Protein AF-A0A8J3QWX5-F1 (afdb_monomer)

Secondary structure (DSSP, 8-state):
-HHHHHHHHHHHHHHHHHHHHHHHHHHSPPBHHHHHHHTT-TT-S-EEEEE-SEETTTEEE-TTT--EESHHHHHHHHHHHHTT--GGGEEEEE--TTTTTTTEEEETTEEEE-SEE-SS-B--HHHHTSTT--B-S-SEEE-EEEEEETTSPPP-SGGGGTT-EEEEETT---GGGG-SSSEEEEESSHHHHHHHHHTTS-SEEEEEHHHHHHHHHHSTTTEEEEE-S--S-EEE--B-TT-HHHHHHHHHHHHHHHH-TT--HHHHHIIIIIHHHHHHTTTS--B-SSPPP-PPP--B--TT--

Solvent-accessible surface area (backbone atoms only — not comparable to full-atom values): 16484 Å² total; per-residue (Å²): 114,69,69,62,53,53,51,52,50,52,53,52,51,50,48,51,50,52,52,50,51,51,49,48,62,75,73,42,53,54,35,65,69,54,31,36,51,72,45,62,52,68,90,53,77,60,51,39,32,22,23,43,46,65,31,42,41,36,25,22,41,42,88,89,78,67,48,76,43,28,37,42,49,49,55,45,49,57,38,34,47,74,73,72,36,55,79,86,27,48,44,81,26,50,30,50,74,80,29,56,57,73,34,41,14,46,55,88,98,43,74,40,79,40,63,34,28,43,51,94,34,58,67,42,76,73,56,57,68,38,81,50,34,34,65,33,60,45,65,43,36,22,18,58,28,36,38,32,50,57,88,57,80,88,45,56,46,78,76,71,43,56,72,33,37,38,23,33,41,79,72,55,87,49,69,65,84,79,47,84,58,41,42,79,40,74,34,84,46,65,51,57,40,51,52,34,39,78,69,66,78,32,60,33,33,43,39,47,25,50,55,51,20,24,53,31,53,77,35,73,86,49,41,42,73,26,58,52,84,57,65,71,75,42,31,25,24,37,35,26,40,82,36,61,39,44,33,50,52,48,30,41,38,52,27,43,49,64,70,39,91,83,47,49,67,63,58,57,32,42,58,67,31,44,45,62,21,36,62,73,32,56,93,48,85,24,56,61,96,58,73,44,86,56,73,86,64,81,58,48,77,58,91,83,78,110

Foldseek 3Di:
DVVVVVVVVVVVVVVVVVVVVVCCCVVAFAALVRLCVLLVNVVQQAAEEEEAAFFAQCWHQDPVPRDIDHQLLLLVQLLCVLSVHHSVRYDYFYDWPVCLLVCWGDDPPGTDRGQKYRYLAFDDPVSCPRAQWDWAFFFWFFWKWKKFWPPPDADQAPVSQFAFEEEEAPNAPDCVVVDDRHNYDYDRHQVVVVVCRLVVVGGMYIGALQSVLSVCLVVPNTMAIHHNVTPRPGTGTMTRGPSVSSSLSSLQSLQCCQPVPPRCSSLVSCVPRRVSSQVSHPPDGRTDSHTDHGDDGRHDDDPVND

Mean predicted aligned error: 5.49 Å

Structure (mmCIF, N/CA/C/O backbone):
data_AF-A0A8J3QWX5-F1
#
_entry.id   AF-A0A8J3QWX5-F1
#
loop_
_atom_site.group_PDB
_atom_site.id
_atom_site.type_symbol
_atom_site.label_atom_id
_atom_site.label_alt_id
_atom_site.label_comp_id
_atom_site.label_asym_id
_atom_site.label_entity_id
_atom_site.label_seq_id
_atom_site.pdbx_PDB_ins_code
_atom_site.Cartn_x
_atom_site.Cartn_y
_atom_site.Cartn_z
_atom_site.occupancy
_atom_site.B_iso_or_equiv
_atom_site.auth_seq_id
_atom_site.auth_comp_id
_atom_site.auth_asym_id
_atom_site.auth_atom_id
_atom_site.pdbx_PDB_model_num
ATOM 1 N N . MET A 1 1 ? -38.092 -9.621 59.584 1.00 61.28 1 MET A N 1
ATOM 2 C CA . MET A 1 1 ? -36.613 -9.626 59.744 1.00 61.28 1 MET A CA 1
ATOM 3 C C . MET A 1 1 ? -35.856 -10.326 58.607 1.00 61.28 1 MET A C 1
ATOM 5 O O . MET A 1 1 ? -34.908 -9.734 58.114 1.00 61.28 1 MET A O 1
ATOM 9 N N . ARG A 1 2 ? -36.237 -11.533 58.148 1.00 67.44 2 ARG A N 1
ATOM 10 C CA . ARG A 1 2 ? -35.522 -12.235 57.051 1.00 67.44 2 ARG A CA 1
ATOM 11 C C . ARG A 1 2 ? -35.575 -11.515 55.690 1.00 67.44 2 ARG A C 1
ATOM 13 O O . ARG A 1 2 ? -34.549 -11.419 55.034 1.00 67.44 2 ARG A O 1
ATOM 20 N N . VAL A 1 3 ? -36.724 -10.946 55.319 1.00 73.88 3 VAL A N 1
ATOM 21 C CA . VAL A 1 3 ? -36.914 -10.230 54.037 1.00 73.88 3 VAL A CA 1
ATOM 22 C C . VAL A 1 3 ? -36.042 -8.967 53.939 1.00 73.88 3 VAL A C 1
ATOM 24 O O . VAL A 1 3 ? -35.399 -8.740 52.923 1.00 73.88 3 VAL A O 1
ATOM 27 N N . LEU A 1 4 ? -35.933 -8.198 55.029 1.00 75.69 4 LEU A N 1
ATOM 28 C CA . LEU A 1 4 ? -35.072 -7.006 55.111 1.00 75.69 4 LEU A CA 1
ATOM 29 C C . LEU A 1 4 ? -33.576 -7.348 55.003 1.00 75.69 4 LEU A C 1
ATOM 31 O O . LEU A 1 4 ? -32.826 -6.625 54.356 1.00 75.69 4 LEU A O 1
ATOM 35 N N . ARG A 1 5 ? -33.141 -8.471 55.594 1.00 76.50 5 ARG A N 1
ATOM 36 C CA . ARG A 1 5 ? -31.753 -8.953 55.478 1.00 76.50 5 ARG A CA 1
ATOM 37 C C . ARG A 1 5 ? -31.427 -9.421 54.061 1.00 76.50 5 ARG A C 1
ATOM 39 O O . ARG A 1 5 ? -30.351 -9.112 53.566 1.00 76.50 5 ARG A O 1
ATOM 46 N N . LEU A 1 6 ? -32.355 -10.122 53.407 1.00 84.06 6 LEU A N 1
ATOM 47 C CA . LEU A 1 6 ? -32.187 -10.544 52.017 1.00 84.06 6 LEU A CA 1
ATOM 48 C C . LEU A 1 6 ? -32.093 -9.327 51.081 1.00 84.06 6 LEU A C 1
ATOM 50 O O . LEU A 1 6 ? -31.188 -9.267 50.258 1.00 84.06 6 LEU A O 1
ATOM 54 N N . GLY A 1 7 ? -32.959 -8.324 51.269 1.00 85.44 7 GLY A N 1
ATOM 55 C CA . GLY A 1 7 ? -32.921 -7.076 50.499 1.00 85.44 7 GLY A CA 1
ATOM 56 C C . GLY A 1 7 ? -31.607 -6.303 50.658 1.00 85.44 7 GLY A C 1
ATOM 57 O O . GLY A 1 7 ? -31.047 -5.846 49.667 1.00 85.44 7 GLY A O 1
ATOM 58 N N . ALA A 1 8 ? -31.066 -6.221 51.878 1.00 86.88 8 ALA A N 1
ATOM 59 C CA . ALA A 1 8 ? -29.775 -5.575 52.130 1.00 86.88 8 ALA A CA 1
ATOM 60 C C . ALA A 1 8 ? -28.596 -6.319 51.474 1.00 86.88 8 ALA A C 1
ATOM 62 O O . ALA A 1 8 ? -27.704 -5.680 50.922 1.00 86.88 8 ALA A O 1
ATOM 63 N N . ILE A 1 9 ? -28.605 -7.658 51.493 1.00 90.50 9 ILE A N 1
ATOM 64 C CA . ILE A 1 9 ? -27.575 -8.475 50.830 1.00 90.50 9 ILE A CA 1
ATOM 65 C C . ILE A 1 9 ? -27.642 -8.288 49.313 1.00 90.50 9 ILE A C 1
ATOM 67 O O . ILE A 1 9 ? -26.612 -8.056 48.687 1.00 90.50 9 ILE A O 1
ATOM 71 N N . VAL A 1 10 ? -28.840 -8.331 48.723 1.00 91.88 10 VAL A N 1
ATOM 72 C CA . VAL A 1 10 ? -29.022 -8.101 47.282 1.00 91.88 10 VAL A CA 1
ATOM 73 C C . VAL A 1 10 ? -28.534 -6.704 46.894 1.00 91.88 10 VAL A C 1
ATOM 75 O O . VAL A 1 10 ? -27.761 -6.578 45.950 1.00 91.88 10 VAL A O 1
ATOM 78 N N . ALA A 1 11 ? -28.903 -5.666 47.650 1.00 89.94 11 ALA A N 1
ATOM 79 C CA . ALA A 1 11 ? -28.448 -4.301 47.390 1.00 89.94 11 ALA A CA 1
ATOM 80 C C . ALA A 1 11 ? -26.917 -4.160 47.483 1.00 89.94 11 ALA A C 1
ATOM 82 O O . ALA A 1 11 ? -26.311 -3.513 46.632 1.00 89.94 11 ALA A O 1
ATOM 83 N N . ALA A 1 12 ? -26.280 -4.798 48.471 1.00 91.88 12 ALA A N 1
ATOM 84 C CA . ALA A 1 12 ? -24.825 -4.788 48.615 1.00 91.88 12 ALA A CA 1
ATOM 85 C C . ALA A 1 12 ? -24.120 -5.508 47.454 1.00 91.88 12 ALA A C 1
ATOM 87 O O . ALA A 1 12 ? -23.138 -4.993 46.925 1.00 91.88 12 ALA A O 1
ATOM 88 N N . VAL A 1 13 ? -24.636 -6.661 47.017 1.00 92.94 13 VAL A N 1
ATOM 89 C CA . VAL A 1 13 ? -24.093 -7.393 45.860 1.00 92.94 13 VAL A CA 1
ATOM 90 C C . VAL A 1 13 ? -24.230 -6.565 44.585 1.00 92.94 13 VAL A C 1
ATOM 92 O O . VAL A 1 13 ? -23.257 -6.427 43.850 1.00 92.94 13 VAL A O 1
ATOM 95 N N . VAL A 1 14 ? -25.398 -5.960 44.345 1.00 93.38 14 VAL A N 1
ATOM 96 C CA . VAL A 1 14 ? -25.611 -5.076 43.189 1.00 93.38 14 VAL A CA 1
ATOM 97 C C . VAL A 1 14 ? -24.636 -3.902 43.221 1.00 93.38 14 VAL A C 1
ATOM 99 O O . VAL A 1 14 ? -24.010 -3.615 42.207 1.00 93.38 14 VAL A O 1
ATOM 102 N N . LEU A 1 15 ? -24.440 -3.264 44.378 1.00 93.19 15 LEU A N 1
ATOM 103 C CA . LEU A 1 15 ? -23.488 -2.162 44.514 1.00 93.19 15 LEU A CA 1
ATOM 104 C C . LEU A 1 15 ? -22.051 -2.605 44.205 1.00 93.19 15 LEU A C 1
ATOM 106 O O . LEU A 1 15 ? -21.355 -1.914 43.469 1.00 93.19 15 LEU A O 1
ATOM 110 N N . VAL A 1 16 ? -21.614 -3.759 44.719 1.00 93.19 16 VAL A N 1
ATOM 111 C CA . VAL A 1 16 ? -20.276 -4.307 44.437 1.00 93.19 16 VAL A CA 1
ATOM 112 C C . VAL A 1 16 ? -20.102 -4.596 42.947 1.00 93.19 16 VAL A C 1
ATOM 114 O O . VAL A 1 16 ? -19.065 -4.251 42.384 1.00 93.19 16 VAL A O 1
ATOM 117 N N . VAL A 1 17 ? -21.114 -5.169 42.290 1.00 90.25 17 VAL A N 1
ATOM 118 C CA . VAL A 1 17 ? -21.087 -5.418 40.840 1.00 90.25 17 VAL A CA 1
ATOM 119 C C . VAL A 1 17 ? -21.018 -4.103 40.066 1.00 90.25 17 VAL A C 1
ATOM 121 O O . VAL A 1 17 ? -20.164 -3.962 39.196 1.00 90.25 17 VAL A O 1
ATOM 124 N N . VAL A 1 18 ? -21.854 -3.118 40.401 1.00 91.12 18 VAL A N 1
ATOM 125 C CA . VAL A 1 18 ? -21.870 -1.807 39.732 1.00 91.12 18 VAL A CA 1
ATOM 126 C C . VAL A 1 18 ? -20.531 -1.091 39.899 1.00 91.12 18 VAL A C 1
ATOM 128 O O . VAL A 1 18 ? -19.965 -0.616 38.916 1.00 91.12 18 VAL A O 1
ATOM 131 N N . VAL A 1 19 ? -19.987 -1.049 41.116 1.00 90.25 19 VAL A N 1
ATOM 132 C CA . VAL A 1 19 ? -18.680 -0.437 41.398 1.00 90.25 19 VAL A CA 1
ATOM 133 C C . VAL A 1 19 ? -17.567 -1.182 40.662 1.00 90.25 19 VAL A C 1
ATOM 135 O O . VAL A 1 19 ? -16.732 -0.541 40.027 1.00 90.25 19 VAL A O 1
ATOM 138 N N . GLY A 1 20 ? -17.584 -2.517 40.675 1.00 84.94 20 GLY A N 1
ATOM 139 C CA . GLY A 1 20 ? -16.616 -3.349 39.961 1.00 84.94 20 GLY A CA 1
ATOM 140 C C . GLY A 1 20 ? -16.634 -3.117 38.450 1.00 84.94 20 GLY A C 1
ATOM 141 O O . GLY A 1 20 ? -15.585 -2.882 37.854 1.00 84.94 20 GLY A O 1
ATOM 142 N N . VAL A 1 21 ? -17.818 -3.101 37.831 1.00 84.06 21 VAL A N 1
ATOM 143 C CA . VAL A 1 21 ? -17.984 -2.805 36.398 1.00 84.06 21 VAL A CA 1
ATOM 144 C C . VAL A 1 21 ? -17.536 -1.378 36.081 1.00 84.06 21 VAL A C 1
ATOM 146 O O . VAL A 1 21 ? -16.828 -1.166 35.102 1.00 84.06 21 VAL A O 1
ATOM 149 N N . THR A 1 22 ? -17.870 -0.402 36.928 1.00 82.81 22 THR A N 1
ATOM 150 C CA . THR A 1 22 ? -17.471 1.001 36.727 1.00 82.81 22 THR A CA 1
ATOM 151 C C . THR A 1 22 ? -15.952 1.170 36.789 1.00 82.81 22 THR A C 1
ATOM 153 O O . THR A 1 22 ? -15.370 1.811 35.915 1.00 82.81 22 THR A O 1
ATOM 156 N N . LEU A 1 23 ? -15.291 0.543 37.769 1.00 83.50 23 LEU A N 1
ATOM 157 C CA . LEU A 1 23 ? -13.829 0.507 37.868 1.00 83.50 23 LEU A CA 1
ATOM 158 C C . LEU A 1 23 ? -13.202 -0.157 36.636 1.00 83.50 23 LEU A C 1
ATOM 160 O O . LEU A 1 23 ? -12.256 0.391 36.073 1.00 83.50 23 LEU A O 1
ATOM 164 N N . LEU A 1 24 ? -13.742 -1.292 36.174 1.00 81.81 24 LEU A N 1
ATOM 165 C CA . LEU A 1 24 ? -13.269 -1.976 34.962 1.00 81.81 24 LEU A CA 1
ATOM 166 C C . LEU A 1 24 ? -13.429 -1.118 33.701 1.00 81.81 24 LEU A C 1
ATOM 168 O O . LEU A 1 24 ? -12.560 -1.145 32.830 1.00 81.81 24 LEU A O 1
ATOM 172 N N . ILE A 1 25 ? -14.509 -0.340 33.597 1.00 82.44 25 ILE A N 1
ATOM 173 C CA . ILE A 1 25 ? -14.728 0.573 32.472 1.00 82.44 25 ILE A CA 1
ATOM 174 C C . ILE A 1 25 ? -13.718 1.727 32.497 1.00 82.44 25 ILE A C 1
ATOM 176 O O . ILE A 1 25 ? -13.136 2.033 31.459 1.00 82.44 25 ILE A O 1
ATOM 180 N N . GLN A 1 26 ? -13.486 2.329 33.670 1.00 79.19 26 GLN A N 1
ATOM 181 C CA . GLN A 1 26 ? -12.612 3.499 33.833 1.00 79.19 26 GLN A CA 1
ATOM 182 C C . GLN A 1 26 ? -11.115 3.176 33.753 1.00 79.19 26 GLN A C 1
ATOM 184 O O . GLN A 1 26 ? -10.335 4.010 33.304 1.00 79.19 26 GLN A O 1
ATOM 189 N N . THR A 1 27 ? -10.705 1.993 34.214 1.00 82.31 27 THR A N 1
ATOM 190 C CA . THR A 1 27 ? -9.283 1.602 34.318 1.00 82.31 27 THR A CA 1
ATOM 191 C C . THR A 1 27 ? -8.851 0.554 33.294 1.00 82.31 27 THR A C 1
ATOM 193 O O . THR A 1 27 ? -7.655 0.341 33.087 1.00 82.31 27 THR A O 1
ATOM 196 N N . GLY A 1 28 ? -9.810 -0.117 32.656 1.00 83.44 28 GLY A N 1
ATOM 197 C CA . GLY A 1 28 ? -9.555 -1.113 31.624 1.00 83.44 28 GLY A CA 1
ATOM 198 C C . GLY A 1 28 ? -9.225 -0.493 30.262 1.00 83.44 28 GLY A C 1
ATOM 199 O O . GLY A 1 28 ? -9.387 0.710 30.064 1.00 83.44 28 GLY A O 1
ATOM 200 N N . PRO A 1 29 ? -8.768 -1.313 29.297 1.00 89.62 29 PRO A N 1
ATOM 201 C CA . PRO A 1 29 ? -8.592 -0.848 27.924 1.00 89.62 29 PRO A CA 1
ATOM 202 C C . PRO A 1 29 ? -9.923 -0.345 27.333 1.00 89.62 29 PRO A C 1
ATOM 204 O O . PRO A 1 29 ? -10.985 -0.804 27.765 1.00 89.62 29 PRO A O 1
ATOM 207 N N . PRO A 1 30 ? -9.891 0.569 26.346 1.00 92.44 30 PRO A N 1
ATOM 208 C CA . PRO A 1 30 ? -11.105 1.027 25.673 1.00 92.44 30 PRO A CA 1
ATOM 209 C C . PRO A 1 30 ? -11.806 -0.143 24.967 1.00 92.44 30 PRO A C 1
ATOM 211 O O . PRO A 1 30 ? -11.155 -1.108 24.553 1.00 92.44 30 PRO A O 1
ATOM 214 N N . SER A 1 31 ? -13.134 -0.077 24.835 1.00 92.62 31 SER A N 1
ATOM 215 C CA . SER A 1 31 ? -13.858 -1.008 23.959 1.00 92.62 31 SER A CA 1
ATOM 216 C C . SER A 1 31 ? -13.688 -0.621 22.487 1.00 92.62 31 SER A C 1
ATOM 218 O O . SER A 1 31 ? -13.233 0.483 22.168 1.00 92.62 31 SER A O 1
ATOM 220 N N . LYS A 1 32 ? -14.101 -1.511 21.576 1.00 93.44 32 LYS A N 1
ATOM 221 C CA . LYS A 1 32 ? -14.177 -1.198 20.141 1.00 93.44 32 LYS A CA 1
ATOM 222 C C . LYS A 1 32 ? -15.026 0.053 19.890 1.00 93.44 32 LYS A C 1
ATOM 224 O O . LYS A 1 32 ? -14.576 0.953 19.193 1.00 93.44 32 LYS A O 1
ATOM 229 N N . ASP A 1 33 ? -16.188 0.165 20.531 1.00 92.94 33 ASP A N 1
ATOM 230 C CA . ASP A 1 33 ? -17.067 1.335 20.404 1.00 92.94 33 ASP A CA 1
ATOM 231 C C . ASP A 1 33 ? -16.423 2.637 20.899 1.00 92.94 33 ASP A C 1
ATOM 233 O O . ASP A 1 33 ? -16.616 3.697 20.299 1.00 92.94 33 ASP A O 1
ATOM 237 N N . ASP A 1 34 ? -15.650 2.576 21.989 1.00 95.06 34 ASP A N 1
ATOM 238 C CA . ASP A 1 34 ? -14.911 3.736 22.495 1.00 95.06 34 ASP A CA 1
ATOM 239 C C . ASP A 1 34 ? -13.863 4.194 21.475 1.00 95.06 34 ASP A C 1
ATOM 241 O O . ASP A 1 34 ? -13.765 5.388 21.189 1.00 95.06 34 ASP A O 1
ATOM 245 N N . LEU A 1 35 ? -13.130 3.248 20.881 1.00 97.12 35 LEU A N 1
ATOM 246 C CA . LEU A 1 35 ? -12.150 3.526 19.833 1.00 97.12 35 LEU A CA 1
ATOM 247 C C . LEU A 1 35 ? -12.809 4.063 18.558 1.00 97.12 35 LEU A C 1
ATOM 249 O O . LEU A 1 35 ? -12.304 5.024 17.990 1.00 97.12 35 LEU A O 1
ATOM 253 N N . MET A 1 36 ? -13.950 3.512 18.137 1.00 97.44 36 MET A N 1
ATOM 254 C CA . MET A 1 36 ? -14.709 4.000 16.977 1.00 97.44 36 MET A CA 1
ATOM 255 C C . MET A 1 36 ? -15.145 5.460 17.163 1.00 97.44 36 MET A C 1
ATOM 257 O O . MET A 1 36 ? -15.053 6.262 16.230 1.00 97.44 36 MET A O 1
ATOM 261 N N . ARG A 1 37 ? -15.591 5.831 18.374 1.00 97.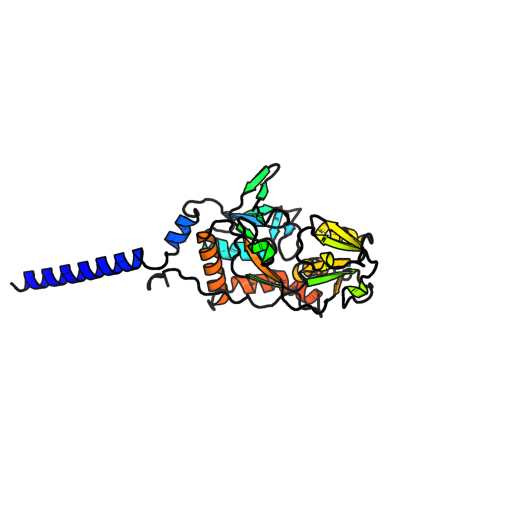31 37 ARG A N 1
ATOM 262 C CA . ARG A 1 37 ? -15.921 7.225 18.719 1.00 97.31 37 ARG A CA 1
ATOM 263 C C . ARG A 1 37 ? -14.684 8.119 18.724 1.00 97.31 37 ARG A C 1
ATOM 265 O O . ARG A 1 37 ? -14.717 9.186 18.121 1.00 97.31 37 ARG A O 1
ATOM 272 N N . GLN A 1 38 ? -13.601 7.689 19.374 1.00 97.50 38 GLN A N 1
ATOM 273 C CA . GLN A 1 38 ? -12.342 8.445 19.440 1.00 97.50 38 GLN A CA 1
ATOM 274 C C . GLN A 1 38 ? -11.716 8.656 18.059 1.00 97.50 38 GLN A C 1
ATOM 276 O O . GLN A 1 38 ? -11.165 9.718 17.792 1.00 97.50 38 GLN A O 1
ATOM 281 N N . ALA A 1 39 ? -11.842 7.666 17.175 1.00 97.75 39 ALA A N 1
ATOM 282 C CA . ALA A 1 39 ? -11.366 7.736 15.803 1.00 97.75 39 ALA A CA 1
ATOM 283 C C . ALA A 1 39 ? -12.251 8.606 14.894 1.00 97.75 39 ALA A C 1
ATOM 285 O O . ALA A 1 39 ? -11.890 8.807 13.737 1.00 97.75 39 ALA A O 1
ATOM 286 N N . GLY A 1 40 ? -13.394 9.107 15.381 1.00 97.62 40 GLY A N 1
ATOM 287 C CA . GLY A 1 40 ? -14.324 9.913 14.588 1.00 97.62 40 GLY A CA 1
ATOM 288 C C . GLY A 1 40 ? -15.071 9.119 13.512 1.00 97.62 40 GLY A C 1
ATOM 289 O O . GLY A 1 40 ? -15.503 9.696 12.518 1.00 97.62 40 GLY A O 1
ATOM 290 N N . LEU A 1 41 ? -15.209 7.801 13.688 1.00 97.44 41 LEU A N 1
ATOM 291 C CA . LEU A 1 41 ? -15.854 6.919 12.710 1.00 97.44 41 LEU A CA 1
ATOM 292 C C . LEU A 1 41 ? -17.357 6.743 12.964 1.00 97.44 41 LEU A C 1
ATOM 294 O O . LEU A 1 41 ? -18.106 6.423 12.045 1.00 97.44 41 LEU A O 1
ATOM 298 N N . VAL A 1 42 ? -17.828 6.966 14.195 1.00 96.19 42 VAL A N 1
ATOM 299 C CA . VAL A 1 42 ? -19.259 6.846 14.517 1.00 96.19 42 VAL A CA 1
ATOM 300 C C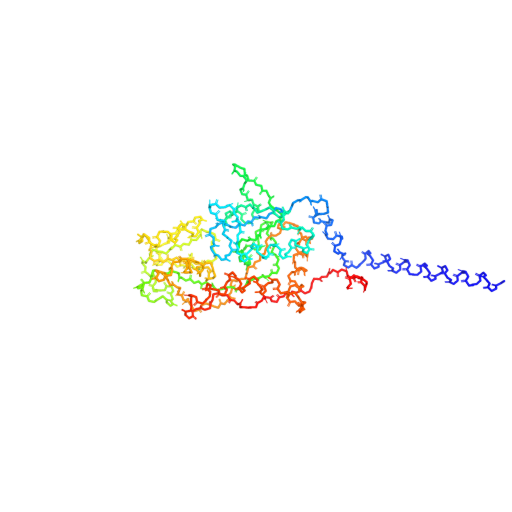 . VAL A 1 42 ? -20.066 7.917 13.785 1.00 96.19 42 VAL A C 1
ATOM 302 O O . VAL A 1 42 ? -19.859 9.110 13.989 1.00 96.19 42 VAL A O 1
ATOM 305 N N . GLY A 1 43 ? -21.013 7.475 12.953 1.00 94.19 43 GLY A N 1
ATOM 306 C CA . GLY A 1 43 ? -21.854 8.353 12.134 1.00 94.19 43 GLY A CA 1
ATOM 307 C C . GLY A 1 43 ? -21.161 8.904 10.885 1.00 94.19 43 GLY A C 1
ATOM 308 O O . GLY A 1 43 ? -21.764 9.696 10.162 1.00 94.19 43 GLY A O 1
ATOM 309 N N . LYS A 1 44 ? -19.916 8.494 10.609 1.00 97.19 44 LYS A N 1
ATOM 310 C CA . LYS A 1 44 ? -19.205 8.865 9.387 1.00 97.19 44 LYS A CA 1
ATOM 311 C C . LYS A 1 44 ? -19.793 8.098 8.199 1.00 97.19 44 LYS A C 1
ATOM 313 O O . LYS A 1 44 ? -19.957 6.886 8.266 1.00 97.19 44 LYS A O 1
ATOM 318 N N . SER A 1 45 ? -20.115 8.807 7.117 1.00 96.88 45 SER A N 1
ATOM 319 C CA . SER A 1 45 ? -20.779 8.221 5.944 1.00 96.88 45 SER A CA 1
ATOM 320 C C . SER A 1 45 ? -19.835 7.473 5.008 1.00 96.88 45 SER A C 1
ATOM 322 O O . SER A 1 45 ? -20.249 6.503 4.386 1.00 96.88 45 SER A O 1
ATOM 324 N N . GLN A 1 46 ? -18.590 7.933 4.875 1.00 97.88 46 GLN A N 1
ATOM 325 C CA . GLN A 1 46 ? -17.598 7.316 4.001 1.00 97.88 46 GLN A CA 1
ATOM 326 C C . GLN A 1 46 ? -16.230 7.276 4.663 1.00 97.88 46 GLN A C 1
ATOM 328 O O . GLN A 1 46 ? -15.828 8.256 5.285 1.00 97.88 46 GLN A O 1
ATOM 333 N N . LEU A 1 47 ? -15.502 6.180 4.475 1.00 98.62 47 LEU A N 1
ATOM 334 C CA . LEU A 1 47 ? -14.085 6.080 4.808 1.00 98.62 47 LEU A CA 1
ATOM 335 C C . LEU A 1 47 ? -13.266 6.567 3.606 1.00 98.62 47 LEU A C 1
ATOM 337 O O . LEU A 1 47 ? -13.343 5.969 2.530 1.00 98.62 47 LEU A O 1
ATOM 341 N N . LEU A 1 48 ? -12.508 7.654 3.769 1.00 98.69 48 LEU A N 1
ATOM 342 C CA . LEU A 1 48 ? -11.647 8.190 2.713 1.00 98.69 48 LEU A CA 1
ATOM 343 C C . LEU A 1 48 ? -10.285 7.505 2.779 1.00 98.69 48 LEU A C 1
ATOM 345 O O . LEU A 1 48 ? -9.602 7.598 3.801 1.00 98.69 48 LEU A O 1
ATOM 349 N N . VAL A 1 49 ? -9.876 6.848 1.694 1.00 98.88 49 VAL A N 1
ATOM 350 C CA . VAL A 1 49 ? -8.629 6.073 1.664 1.00 98.88 49 VAL A CA 1
ATOM 351 C C . VAL A 1 49 ? -7.745 6.528 0.513 1.00 98.88 49 VAL A C 1
ATOM 353 O O . VAL A 1 49 ? -8.155 6.503 -0.646 1.00 98.88 49 VAL A O 1
ATOM 356 N N . GLY A 1 50 ? -6.528 6.956 0.843 1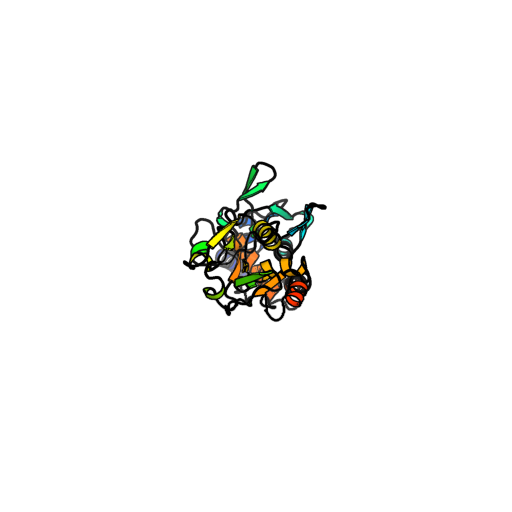.00 98.75 50 GLY A N 1
ATOM 357 C CA . GLY A 1 50 ? -5.500 7.307 -0.131 1.00 98.75 50 GLY A CA 1
ATOM 358 C C . GLY A 1 50 ? -4.788 6.053 -0.623 1.00 98.75 50 GLY A C 1
ATOM 359 O O . GLY A 1 50 ? -4.180 5.354 0.188 1.00 98.75 50 GLY A O 1
ATOM 360 N N . VAL A 1 51 ? -4.846 5.799 -1.929 1.00 98.69 51 VAL A N 1
ATOM 361 C CA . VAL A 1 51 ? -4.261 4.615 -2.580 1.00 98.69 51 VAL A CA 1
ATOM 362 C C . VAL A 1 51 ? -3.494 5.017 -3.839 1.00 98.69 51 VAL A C 1
ATOM 364 O O . VAL A 1 51 ? -3.810 6.041 -4.451 1.00 98.69 51 VAL A O 1
ATOM 367 N N . LEU A 1 52 ? -2.475 4.249 -4.230 1.00 97.62 52 LEU A N 1
ATOM 368 C CA . LEU A 1 52 ? -1.841 4.433 -5.544 1.00 97.62 52 LEU A CA 1
ATOM 369 C C . LEU A 1 52 ? -2.803 3.983 -6.655 1.00 97.62 52 LEU A C 1
ATOM 371 O O . LEU A 1 52 ? -3.840 3.379 -6.384 1.00 97.62 52 LEU A O 1
ATOM 375 N N . ASP A 1 53 ? -2.514 4.317 -7.906 1.00 97.31 53 ASP A N 1
ATOM 376 C CA . ASP A 1 53 ? -3.427 4.052 -9.024 1.00 97.31 53 ASP A CA 1
ATOM 377 C C . ASP A 1 53 ? -2.759 3.386 -10.235 1.00 97.31 53 ASP A C 1
ATOM 379 O O . ASP A 1 53 ? -3.435 3.140 -11.236 1.00 97.31 53 ASP A O 1
ATOM 383 N N . ASP A 1 54 ? -1.461 3.084 -10.155 1.00 97.25 54 ASP A N 1
ATOM 384 C CA . ASP A 1 54 ? -0.649 2.624 -11.279 1.00 97.25 54 ASP A CA 1
ATOM 385 C C . ASP A 1 54 ? 0.178 1.360 -10.999 1.00 97.25 54 ASP A C 1
ATOM 387 O O . ASP A 1 54 ? 1.097 1.072 -11.763 1.00 97.25 54 ASP A O 1
ATOM 391 N N . GLU A 1 55 ? -0.156 0.595 -9.954 1.00 97.69 55 GLU A N 1
ATOM 392 C CA . GLU A 1 55 ? 0.548 -0.634 -9.559 1.00 97.69 55 GLU A CA 1
ATOM 393 C C . GLU A 1 55 ? -0.356 -1.865 -9.783 1.00 97.69 55 GLU A C 1
ATOM 395 O O . GLU A 1 55 ? -1.197 -2.165 -8.930 1.00 97.69 55 GLU A O 1
ATOM 400 N N . PRO A 1 56 ? -0.239 -2.576 -10.924 1.00 97.44 56 PRO A N 1
ATOM 401 C CA . PRO A 1 56 ? -0.988 -3.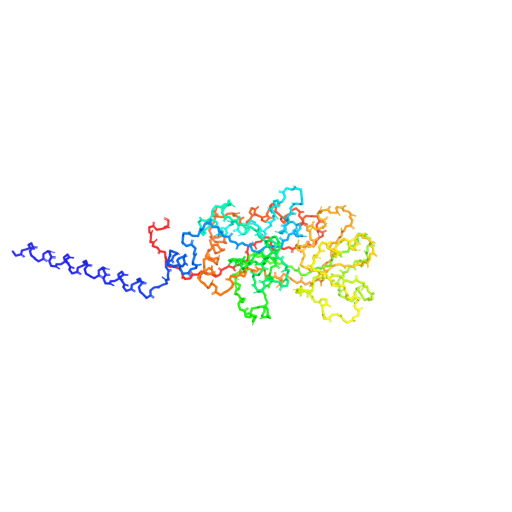809 -11.183 1.00 97.44 56 PRO A CA 1
ATOM 402 C C . PRO A 1 56 ? -0.801 -4.832 -10.056 1.00 97.44 56 PRO A C 1
ATOM 404 O O . PRO A 1 56 ? 0.287 -4.914 -9.496 1.00 97.44 56 PRO A O 1
ATOM 407 N N . GLY A 1 57 ? -1.870 -5.543 -9.686 1.00 96.94 57 GLY A N 1
ATOM 408 C CA . GLY A 1 57 ? -1.859 -6.509 -8.575 1.00 96.94 57 GLY A CA 1
ATOM 409 C C . GLY A 1 57 ? -1.898 -5.892 -7.178 1.00 96.94 57 GLY A C 1
ATOM 410 O O . GLY A 1 57 ? -2.409 -6.508 -6.247 1.00 96.94 57 GLY A O 1
ATOM 411 N N . ILE A 1 58 ? -1.441 -4.648 -7.018 1.00 98.19 58 ILE A N 1
ATOM 412 C CA . ILE A 1 58 ? -1.325 -3.974 -5.718 1.00 98.19 58 ILE A CA 1
ATOM 413 C C . ILE A 1 58 ? -2.418 -2.928 -5.534 1.00 98.19 58 ILE A C 1
ATOM 415 O O . ILE A 1 58 ? -3.302 -3.088 -4.696 1.00 98.19 58 ILE A O 1
ATOM 419 N N . SER A 1 59 ? -2.377 -1.869 -6.334 1.00 98.06 59 SER A N 1
ATOM 420 C CA . SER A 1 59 ? -3.365 -0.801 -6.345 1.00 98.06 59 SER A CA 1
ATOM 421 C C . SER A 1 59 ? -3.407 -0.189 -7.736 1.00 98.06 59 SER A C 1
ATOM 423 O O . SER A 1 59 ? -2.610 0.681 -8.099 1.00 98.06 59 SER A O 1
ATOM 425 N N . TYR A 1 60 ? -4.354 -0.671 -8.532 1.00 97.94 60 TYR A N 1
ATOM 426 C CA . TYR A 1 60 ? -4.523 -0.271 -9.918 1.00 97.94 60 TYR A CA 1
ATOM 427 C C . TYR A 1 60 ? -5.899 0.336 -10.125 1.00 97.94 60 TYR A C 1
ATOM 429 O O . TYR A 1 60 ? -6.908 -0.246 -9.719 1.00 97.94 60 TYR A O 1
ATOM 437 N N . ARG A 1 61 ? -5.944 1.497 -10.784 1.00 97.69 61 ARG A N 1
ATOM 438 C CA . ARG A 1 61 ? -7.193 2.097 -11.239 1.00 97.69 61 ARG A CA 1
ATOM 439 C C . ARG A 1 61 ? -7.368 1.827 -12.721 1.00 97.69 61 ARG A C 1
ATOM 441 O O . ARG A 1 61 ? -6.666 2.406 -13.549 1.00 97.69 61 ARG A O 1
ATOM 448 N N . ASP A 1 62 ? -8.354 1.007 -13.056 1.00 95.88 62 ASP A N 1
ATOM 449 C CA . ASP A 1 62 ? -8.683 0.725 -14.445 1.00 95.88 62 ASP A CA 1
ATOM 450 C C . ASP A 1 62 ? -9.075 2.037 -15.163 1.00 95.88 62 ASP A C 1
ATOM 452 O O . ASP A 1 62 ? -10.005 2.728 -14.734 1.00 95.88 62 ASP A O 1
ATOM 456 N N . PRO A 1 63 ? -8.378 2.429 -16.243 1.00 93.94 63 PRO A N 1
ATOM 457 C CA . PRO A 1 63 ? -8.627 3.700 -16.915 1.00 93.94 63 PRO A CA 1
ATOM 458 C C . PRO A 1 63 ? -9.949 3.727 -17.698 1.00 93.94 63 PRO A C 1
ATOM 460 O O . PRO A 1 63 ? -10.431 4.810 -18.025 1.00 93.94 63 PRO A O 1
ATOM 463 N N . GLN A 1 64 ? -10.535 2.568 -18.009 1.00 94.75 64 GLN A N 1
ATOM 464 C CA . GLN A 1 64 ? -11.802 2.440 -18.731 1.00 94.75 64 GLN A CA 1
ATOM 465 C C . GLN A 1 64 ? -13.001 2.491 -17.782 1.00 94.75 64 GLN A C 1
ATOM 467 O O . GLN A 1 64 ? -13.988 3.167 -18.068 1.00 94.75 64 GLN A O 1
ATOM 472 N N . THR A 1 65 ? -12.927 1.781 -16.656 1.00 95.94 65 THR A N 1
ATOM 473 C CA . THR A 1 65 ? -14.039 1.656 -15.700 1.00 95.94 65 THR A CA 1
ATOM 474 C C . THR A 1 65 ? -13.914 2.608 -14.512 1.00 95.94 65 THR A C 1
ATOM 476 O O . THR A 1 65 ? -14.906 2.903 -13.846 1.00 95.94 65 THR A O 1
ATOM 479 N N . GLY A 1 66 ? -12.705 3.096 -14.231 1.00 94.56 66 GLY A N 1
ATOM 480 C CA . GLY A 1 66 ? -12.382 3.890 -13.049 1.00 94.56 66 GLY A CA 1
ATOM 481 C C . GLY A 1 66 ? -12.378 3.095 -11.741 1.00 94.56 66 GLY A C 1
ATOM 482 O O . GLY A 1 66 ? -12.264 3.718 -10.683 1.00 94.56 66 GLY A O 1
ATOM 483 N N . GLN A 1 67 ? -12.531 1.768 -11.800 1.00 96.19 67 GLN A N 1
ATOM 484 C CA . GLN A 1 67 ? -12.564 0.895 -10.629 1.00 96.19 67 GLN A CA 1
ATOM 485 C C . GLN A 1 67 ? -11.155 0.603 -10.117 1.00 96.19 67 GLN A C 1
ATOM 487 O O . GLN A 1 67 ? -10.217 0.460 -10.898 1.00 96.19 67 GLN A O 1
ATOM 492 N N . TYR A 1 68 ? -11.035 0.514 -8.794 1.00 98.25 68 TYR A N 1
ATOM 493 C CA . TYR A 1 68 ? -9.808 0.118 -8.118 1.00 98.25 68 TYR A CA 1
ATOM 494 C C . TYR A 1 68 ? -9.799 -1.388 -7.855 1.00 98.25 68 TYR A C 1
ATOM 496 O O . TYR A 1 68 ? -10.817 -1.952 -7.447 1.00 98.25 68 TYR A O 1
ATOM 504 N N . SER A 1 69 ? -8.644 -2.015 -8.048 1.00 98.19 69 SER A N 1
ATOM 505 C CA . SER A 1 69 ? -8.402 -3.431 -7.758 1.00 98.19 69 SER A CA 1
ATOM 506 C C . SER A 1 69 ? -6.971 -3.666 -7.285 1.00 98.19 69 SER A C 1
ATOM 508 O O . SER A 1 69 ? -6.077 -2.885 -7.620 1.00 98.19 69 SER A O 1
ATOM 510 N N . GLY A 1 70 ? -6.759 -4.773 -6.577 1.00 98.38 70 GLY A N 1
ATOM 511 C CA . GLY A 1 70 ? -5.449 -5.231 -6.128 1.00 98.38 70 GLY A CA 1
ATOM 512 C C . GLY A 1 70 ? -5.384 -5.428 -4.618 1.00 98.38 70 GLY A C 1
ATOM 513 O O . GLY A 1 70 ? -6.315 -5.111 -3.875 1.00 98.38 70 GLY A O 1
ATOM 514 N N . PHE A 1 71 ? -4.249 -5.934 -4.166 1.00 98.75 71 PHE A N 1
ATOM 515 C CA . PHE A 1 71 ? -4.043 -6.347 -2.791 1.00 98.75 71 PHE A CA 1
ATOM 516 C C . PHE A 1 71 ? -4.267 -5.222 -1.760 1.00 98.75 71 PHE A C 1
ATOM 518 O O . PHE A 1 71 ? -4.954 -5.438 -0.763 1.00 98.75 71 PHE A O 1
ATOM 525 N N . ASP A 1 72 ? -3.789 -3.997 -2.006 1.00 98.81 72 ASP A N 1
ATOM 526 C CA . ASP A 1 72 ? -4.010 -2.846 -1.110 1.00 98.81 72 ASP A CA 1
ATOM 527 C C . ASP A 1 72 ? -5.502 -2.481 -1.005 1.00 98.81 72 ASP A C 1
ATOM 529 O O . ASP A 1 72 ? -5.994 -2.074 0.056 1.00 98.81 72 ASP A O 1
ATOM 533 N N . ILE A 1 73 ? -6.248 -2.664 -2.096 1.00 98.81 73 ILE A N 1
ATOM 534 C CA . ILE A 1 73 ? -7.691 -2.409 -2.168 1.00 98.81 73 ILE A CA 1
ATOM 535 C C . ILE A 1 73 ? -8.446 -3.430 -1.320 1.00 98.81 73 ILE A C 1
ATOM 537 O O . ILE A 1 73 ? -9.322 -3.065 -0.530 1.00 98.81 73 ILE A O 1
ATOM 541 N N . ASP A 1 74 ? -8.077 -4.703 -1.413 1.00 98.75 74 ASP A N 1
ATOM 542 C CA . ASP A 1 74 ? -8.722 -5.755 -0.635 1.00 98.75 74 ASP A CA 1
ATOM 543 C C . ASP A 1 74 ? -8.326 -5.732 0.842 1.00 98.75 74 ASP A C 1
ATOM 545 O O . ASP A 1 74 ? -9.191 -5.914 1.703 1.00 98.75 74 ASP A O 1
ATOM 549 N N . MET A 1 75 ? -7.083 -5.365 1.162 1.00 98.81 75 MET A N 1
ATOM 550 C CA . MET A 1 75 ? -6.673 -5.076 2.538 1.00 98.81 75 MET A CA 1
ATOM 551 C C . MET A 1 75 ? -7.423 -3.878 3.126 1.00 98.81 75 MET A C 1
ATOM 553 O O . MET A 1 75 ? -7.792 -3.893 4.304 1.00 98.81 75 MET A O 1
ATOM 557 N N . THR A 1 76 ? -7.714 -2.861 2.310 1.00 98.88 76 THR A N 1
ATOM 558 C CA . THR A 1 76 ? -8.581 -1.755 2.728 1.00 98.88 76 THR A CA 1
ATOM 559 C C . THR A 1 76 ? -9.987 -2.252 3.038 1.00 98.88 76 THR A C 1
ATOM 561 O O . THR A 1 76 ? -10.538 -1.899 4.079 1.00 98.88 76 THR A O 1
ATOM 564 N N . TYR A 1 77 ? -10.579 -3.085 2.177 1.00 98.81 77 TYR A N 1
ATOM 565 C CA . TYR A 1 77 ? -11.920 -3.620 2.410 1.00 98.81 77 TYR A CA 1
ATOM 566 C C . TYR A 1 77 ? -12.003 -4.546 3.625 1.00 98.81 77 TYR A C 1
ATOM 568 O O . TYR A 1 77 ? -13.006 -4.505 4.340 1.00 98.81 77 TYR A O 1
ATOM 576 N N . LEU A 1 78 ? -10.958 -5.333 3.887 1.00 98.56 78 LEU A N 1
ATOM 577 C CA . LEU A 1 78 ? -10.831 -6.144 5.097 1.00 98.56 78 LEU A CA 1
ATOM 578 C C . LEU A 1 78 ? -10.974 -5.266 6.344 1.00 98.56 78 LEU A C 1
ATOM 580 O O . LEU A 1 78 ? -11.851 -5.501 7.176 1.00 98.56 78 LEU A O 1
ATOM 584 N N . VAL A 1 79 ? -10.165 -4.209 6.433 1.00 98.75 79 VAL A N 1
ATOM 585 C CA . VAL A 1 79 ? -10.192 -3.267 7.559 1.00 98.75 79 VAL A CA 1
ATOM 586 C C . VAL A 1 79 ? -11.513 -2.499 7.609 1.00 98.75 79 VAL A C 1
ATOM 588 O O . VAL A 1 79 ? -12.127 -2.393 8.667 1.00 98.75 79 VAL A O 1
ATOM 591 N N . ALA A 1 80 ? -11.987 -1.980 6.476 1.00 98.62 80 ALA A N 1
ATOM 592 C CA . ALA A 1 80 ? -13.210 -1.186 6.400 1.00 98.62 80 ALA A CA 1
ATOM 593 C C . ALA A 1 80 ? -14.440 -1.966 6.891 1.00 98.62 80 ALA A C 1
ATOM 595 O O . ALA A 1 80 ? -15.236 -1.423 7.659 1.00 98.62 80 ALA A O 1
ATOM 596 N N . SER A 1 81 ? -14.547 -3.249 6.528 1.00 98.12 81 SER A N 1
ATOM 597 C CA . SER A 1 81 ? -15.618 -4.134 6.995 1.00 98.12 81 SER A CA 1
ATOM 598 C C . SER A 1 81 ? -15.616 -4.267 8.520 1.00 98.12 81 SER A C 1
ATOM 600 O O . SER A 1 81 ? -16.667 -4.165 9.154 1.00 98.12 81 SER A O 1
ATOM 602 N N . ASP A 1 82 ? -14.444 -4.434 9.135 1.00 97.25 82 ASP A N 1
ATOM 603 C CA . ASP A 1 82 ? -14.318 -4.550 10.594 1.00 97.25 82 ASP A CA 1
ATOM 604 C C . ASP A 1 82 ? -14.607 -3.219 11.305 1.00 97.25 82 ASP A C 1
ATOM 606 O O . ASP A 1 82 ? -15.045 -3.211 12.460 1.00 97.25 82 ASP A O 1
ATOM 610 N N . LEU A 1 83 ? -14.429 -2.096 10.607 1.00 97.75 83 LEU A N 1
ATOM 611 C CA . LEU A 1 83 ? -14.839 -0.757 11.034 1.00 97.75 83 LEU A CA 1
ATOM 612 C C . LEU A 1 83 ? -16.328 -0.459 10.762 1.00 97.75 83 LEU A C 1
ATOM 614 O O . LEU A 1 83 ? -16.804 0.614 11.122 1.00 97.75 83 LEU A O 1
ATOM 618 N N . GLY A 1 84 ? -17.082 -1.386 10.163 1.00 97.06 84 GLY A N 1
ATOM 619 C CA . GLY A 1 84 ? -18.512 -1.221 9.881 1.00 97.06 84 GLY A CA 1
ATOM 620 C C . GLY A 1 84 ? -18.836 -0.427 8.611 1.00 97.06 84 GLY A C 1
ATOM 621 O O . GLY A 1 84 ? -19.981 -0.013 8.441 1.00 97.06 84 GLY A O 1
ATOM 622 N N . PHE A 1 85 ? -17.862 -0.221 7.722 1.00 98.38 85 PHE A N 1
ATOM 623 C CA . PHE A 1 85 ? -18.083 0.353 6.396 1.00 98.38 85 PHE A CA 1
ATOM 624 C C . PHE A 1 85 ? -18.264 -0.770 5.376 1.00 98.38 85 PHE A C 1
ATOM 626 O O . PHE A 1 85 ? -17.417 -1.655 5.248 1.00 98.38 85 PHE A O 1
ATOM 633 N N . ASP A 1 86 ? -19.359 -0.726 4.619 1.00 97.31 86 ASP A N 1
ATOM 634 C CA . ASP A 1 86 ? -19.505 -1.581 3.445 1.00 97.31 86 ASP A CA 1
ATOM 635 C C . ASP A 1 86 ? -18.599 -1.101 2.296 1.00 97.31 86 ASP A C 1
ATOM 637 O O . ASP A 1 86 ? -18.051 0.005 2.315 1.00 97.31 86 ASP A O 1
ATOM 641 N N . ARG A 1 87 ? -18.447 -1.933 1.256 1.00 97.50 87 ARG A N 1
ATOM 642 C CA . ARG A 1 87 ? -17.592 -1.594 0.107 1.00 97.50 87 ARG A CA 1
ATOM 643 C C . ARG A 1 87 ? -18.002 -0.284 -0.582 1.00 97.50 87 ARG A C 1
ATOM 645 O O . ARG A 1 87 ? -17.134 0.412 -1.098 1.00 97.50 87 ARG A O 1
ATOM 652 N N . ALA A 1 88 ? -19.296 0.046 -0.596 1.00 97.12 88 ALA A N 1
ATOM 653 C CA . ALA A 1 88 ? -19.828 1.253 -1.233 1.00 97.12 88 ALA A CA 1
ATOM 654 C C . ALA A 1 88 ? -19.538 2.534 -0.429 1.00 97.12 88 ALA A C 1
ATOM 656 O O . ALA A 1 88 ? -19.506 3.631 -0.991 1.00 97.12 88 ALA A O 1
ATOM 657 N N . SER A 1 89 ? -19.298 2.394 0.873 1.00 98.06 89 SER A N 1
ATOM 658 C CA . SER A 1 89 ? -18.935 3.482 1.781 1.00 98.06 89 SER A CA 1
ATOM 659 C C . SER A 1 89 ? -17.423 3.717 1.853 1.00 98.06 89 SER A C 1
ATOM 661 O O . SER A 1 89 ? -16.980 4.642 2.529 1.00 98.06 89 SER A O 1
ATOM 663 N N . VAL A 1 90 ? -16.606 2.927 1.153 1.00 98.62 90 VAL A N 1
ATOM 664 C CA . VAL A 1 90 ? -15.171 3.196 1.003 1.00 98.62 90 VAL A CA 1
ATOM 665 C C . VAL A 1 90 ? -14.949 4.024 -0.254 1.00 98.62 90 VAL A C 1
ATOM 667 O O . VAL A 1 90 ? -15.299 3.609 -1.359 1.00 98.62 90 VAL A O 1
ATOM 670 N N . ARG A 1 91 ? -14.341 5.200 -0.093 1.00 98.25 91 ARG A N 1
ATOM 671 C CA . ARG A 1 91 ? -13.982 6.078 -1.205 1.00 98.25 91 ARG A CA 1
ATOM 672 C C . ARG A 1 91 ? -12.470 6.112 -1.364 1.00 98.25 91 ARG A C 1
ATOM 674 O O . ARG A 1 91 ? -11.767 6.734 -0.569 1.00 98.25 91 ARG A O 1
ATOM 681 N N . PHE A 1 92 ? -11.996 5.479 -2.429 1.00 98.69 92 PHE A N 1
ATOM 682 C CA . PHE A 1 92 ? -10.600 5.536 -2.839 1.00 98.69 92 PHE A CA 1
ATOM 683 C C . PHE A 1 92 ? -10.288 6.859 -3.535 1.00 98.69 92 PHE A C 1
ATOM 685 O O . PHE A 1 92 ? -11.036 7.300 -4.412 1.00 98.69 92 PHE A O 1
ATOM 692 N N . LEU A 1 93 ? -9.183 7.483 -3.136 1.00 98.38 93 LEU A N 1
ATOM 693 C CA . LEU A 1 93 ? -8.653 8.703 -3.732 1.00 98.38 93 LEU A CA 1
ATOM 694 C C . LEU A 1 93 ? -7.193 8.463 -4.146 1.00 98.38 93 LEU A C 1
ATOM 696 O O . LEU A 1 93 ? -6.413 7.972 -3.324 1.00 98.38 93 LEU A O 1
ATOM 700 N N . PRO A 1 94 ? -6.801 8.801 -5.388 1.00 97.50 94 PRO A N 1
ATOM 701 C CA . PRO A 1 94 ? -5.432 8.607 -5.845 1.00 97.50 94 PRO A CA 1
ATOM 702 C C . PRO A 1 94 ? -4.472 9.486 -5.038 1.00 97.50 94 PRO A C 1
ATOM 704 O O . PRO A 1 94 ? -4.664 10.697 -4.917 1.00 97.50 94 PRO A O 1
ATOM 707 N N . ILE A 1 95 ? -3.422 8.882 -4.490 1.00 96.88 95 ILE A N 1
ATOM 708 C CA . ILE A 1 95 ? -2.344 9.574 -3.780 1.00 96.88 95 ILE A CA 1
ATOM 709 C C . ILE A 1 95 ? -1.031 9.394 -4.539 1.00 96.88 95 ILE A C 1
ATOM 711 O O . ILE A 1 95 ? -0.829 8.384 -5.201 1.00 96.88 95 ILE A O 1
ATOM 715 N N . GLN A 1 96 ? -0.116 10.360 -4.455 1.00 93.88 96 GLN A N 1
ATOM 716 C CA . GLN A 1 96 ? 1.253 10.158 -4.936 1.00 93.88 96 GLN A CA 1
ATOM 717 C C . GLN A 1 96 ? 2.135 9.637 -3.801 1.00 93.88 96 GLN A C 1
ATOM 719 O O . GLN A 1 96 ? 1.962 10.010 -2.639 1.00 93.88 96 GLN A O 1
ATOM 724 N N . SER A 1 97 ? 3.165 8.856 -4.133 1.00 93.38 97 SER A N 1
ATOM 725 C CA . SER A 1 97 ? 4.087 8.273 -3.147 1.00 93.38 97 SER A CA 1
ATOM 726 C C . SER A 1 97 ? 4.745 9.298 -2.217 1.00 93.38 97 SER A C 1
ATOM 728 O O . SER A 1 97 ? 5.090 8.961 -1.082 1.00 93.38 97 SER A O 1
ATOM 730 N N . LYS A 1 98 ? 4.920 10.547 -2.668 1.00 91.62 98 LYS A N 1
ATOM 731 C CA . LYS A 1 98 ? 5.458 11.666 -1.871 1.00 91.62 98 LYS A CA 1
ATOM 732 C C . LYS A 1 98 ? 4.459 12.256 -0.865 1.00 91.62 98 LYS A C 1
ATOM 734 O O . LYS A 1 98 ? 4.876 12.851 0.124 1.00 91.62 98 LYS A O 1
ATOM 739 N N . ASP A 1 99 ? 3.163 12.074 -1.106 1.00 95.12 99 ASP A N 1
ATOM 740 C CA . ASP A 1 99 ? 2.081 12.668 -0.318 1.00 95.12 99 ASP A CA 1
ATOM 741 C C . ASP A 1 99 ? 1.517 11.695 0.734 1.00 95.12 99 ASP A C 1
ATOM 743 O O . ASP A 1 99 ? 0.784 12.118 1.628 1.00 95.12 99 ASP A O 1
ATOM 747 N N . ARG A 1 100 ? 1.944 10.418 0.716 1.00 96.12 100 ARG A N 1
ATOM 748 C CA . ARG A 1 100 ? 1.578 9.369 1.697 1.00 96.12 100 ARG A CA 1
ATOM 749 C C . ARG A 1 100 ? 1.769 9.793 3.155 1.00 96.12 100 ARG A C 1
ATOM 751 O O . ARG A 1 100 ? 0.928 9.499 4.002 1.00 96.12 100 ARG A O 1
ATOM 758 N N . ALA A 1 101 ? 2.858 10.505 3.451 1.00 96.19 101 ALA A N 1
ATOM 759 C CA . ALA A 1 101 ? 3.152 10.988 4.800 1.00 96.19 101 ALA A CA 1
ATOM 760 C C . ALA A 1 101 ? 2.196 12.100 5.255 1.00 96.19 101 ALA A C 1
ATOM 762 O O . ALA A 1 101 ? 1.793 12.139 6.410 1.00 96.19 101 ALA A O 1
ATOM 763 N N . ARG A 1 102 ? 1.807 12.986 4.330 1.00 96.31 102 ARG A N 1
ATOM 764 C CA . ARG A 1 102 ? 0.879 14.100 4.589 1.00 96.31 102 ARG A CA 1
ATOM 765 C C . ARG A 1 102 ? -0.590 13.688 4.481 1.00 96.31 102 ARG A C 1
ATOM 767 O O . ARG A 1 102 ? -1.466 14.505 4.760 1.00 96.31 102 ARG A O 1
ATOM 774 N N . MET A 1 103 ? -0.846 12.457 4.032 1.00 97.81 103 MET A N 1
ATOM 775 C CA . MET A 1 103 ? -2.178 11.903 3.790 1.00 97.81 103 MET A CA 1
ATOM 776 C C . MET A 1 103 ? -3.031 12.794 2.878 1.00 97.81 103 MET A C 1
ATOM 778 O O . MET A 1 103 ? -4.231 12.923 3.087 1.00 97.81 103 MET A O 1
ATOM 782 N N . GLN A 1 104 ? -2.407 13.443 1.890 1.00 97.81 104 GLN A N 1
ATOM 783 C CA . GLN A 1 104 ? -3.090 14.319 0.935 1.00 97.81 104 GLN A CA 1
ATOM 784 C C . GLN A 1 104 ? -3.328 13.564 -0.370 1.00 97.81 104 GLN A C 1
ATOM 786 O O . GLN A 1 104 ? -2.395 13.383 -1.147 1.00 97.81 104 GLN A O 1
ATOM 791 N N . ALA A 1 105 ? -4.562 13.130 -0.612 1.00 97.69 105 ALA A N 1
ATOM 792 C CA . ALA A 1 105 ? -4.955 12.490 -1.864 1.00 97.69 105 ALA A CA 1
ATOM 793 C C . ALA A 1 105 ? -5.637 13.496 -2.798 1.00 97.69 105 ALA A C 1
ATOM 795 O O . ALA A 1 105 ? -6.211 14.487 -2.347 1.00 97.69 105 ALA A O 1
ATOM 796 N N . GLN A 1 106 ? -5.568 13.247 -4.100 1.00 96.75 106 GLN A N 1
ATOM 797 C CA . GLN A 1 106 ? -6.178 14.099 -5.110 1.00 96.75 106 GLN A CA 1
ATOM 798 C C . GLN A 1 106 ? -7.679 13.798 -5.243 1.00 96.75 106 GLN A C 1
ATOM 800 O O . GLN A 1 106 ? -8.090 12.644 -5.342 1.00 96.75 106 GLN A O 1
ATOM 805 N N . ASP A 1 107 ? -8.493 14.850 -5.296 1.00 95.75 107 ASP A N 1
ATOM 806 C CA . ASP A 1 107 ? -9.920 14.801 -5.614 1.00 95.75 107 ASP A CA 1
ATOM 807 C C . ASP A 1 107 ? -10.245 15.886 -6.650 1.00 95.75 107 ASP A C 1
ATOM 809 O O . ASP A 1 107 ? -10.382 17.070 -6.329 1.00 95.75 107 ASP A O 1
ATOM 813 N N . GLY A 1 108 ? -10.282 15.491 -7.924 1.00 92.12 108 GLY A N 1
ATOM 814 C CA . GLY A 1 108 ? -10.328 16.435 -9.040 1.00 92.12 108 GLY A CA 1
ATOM 815 C C . GLY A 1 108 ? -9.117 17.374 -9.022 1.00 92.12 108 GLY A C 1
ATOM 816 O O . GLY A 1 108 ? -7.971 16.921 -9.059 1.00 92.12 108 GLY A O 1
ATOM 817 N N . ASP A 1 109 ? -9.379 18.678 -8.939 1.00 92.75 109 ASP A N 1
ATOM 818 C CA . ASP A 1 109 ? -8.349 19.727 -8.895 1.00 92.75 109 ASP A CA 1
ATOM 819 C C . ASP A 1 109 ? -7.911 20.094 -7.465 1.00 92.75 109 ASP A C 1
ATOM 821 O O . ASP A 1 109 ? -7.146 21.041 -7.273 1.00 92.75 109 ASP A O 1
ATOM 825 N N . GLN A 1 110 ? -8.432 19.406 -6.446 1.00 95.00 110 GLN A N 1
ATOM 826 C CA . GLN A 1 110 ? -8.157 19.686 -5.037 1.00 95.00 110 GLN A CA 1
ATOM 827 C C . GLN A 1 110 ? -7.400 18.532 -4.376 1.00 95.00 110 GLN A C 1
ATOM 829 O O . GLN A 1 110 ? -7.370 17.410 -4.878 1.00 95.00 110 GLN A O 1
ATOM 834 N N . PHE A 1 111 ? -6.809 18.819 -3.218 1.00 95.44 111 PHE A N 1
ATOM 835 C CA . PHE A 1 111 ? -6.272 17.803 -2.321 1.00 95.44 111 PHE A CA 1
ATOM 836 C C . PHE A 1 111 ? -7.167 17.681 -1.092 1.00 95.44 111 PHE A C 1
ATOM 838 O O . PHE A 1 111 ? -7.631 18.685 -0.548 1.00 95.44 111 PHE A O 1
ATOM 845 N N . LEU A 1 112 ? -7.400 16.446 -0.660 1.00 97.19 112 LEU A N 1
ATOM 846 C CA . LEU A 1 112 ? -8.146 16.117 0.544 1.00 97.19 112 LEU A CA 1
ATOM 847 C C . LEU A 1 112 ? -7.270 15.314 1.497 1.00 97.19 112 LEU A C 1
ATOM 849 O O . LEU A 1 112 ? -6.565 14.388 1.090 1.00 97.19 112 LEU A O 1
ATOM 853 N N . THR A 1 113 ? -7.377 15.632 2.786 1.00 97.56 113 THR A N 1
ATOM 854 C CA . THR A 1 113 ? -6.854 14.769 3.843 1.00 97.56 113 THR A CA 1
ATOM 855 C C . THR A 1 113 ? -7.701 13.501 3.919 1.00 97.56 113 THR A C 1
ATOM 857 O O . THR A 1 113 ? -8.909 13.583 4.150 1.00 97.56 113 THR A O 1
ATOM 860 N N . VAL A 1 114 ? -7.077 12.339 3.733 1.00 98.62 114 VAL A N 1
ATOM 861 C CA . VAL A 1 114 ? -7.732 11.027 3.870 1.00 98.62 114 VAL A CA 1
ATOM 862 C C . VAL A 1 114 ? -7.694 10.522 5.314 1.00 98.62 114 VAL A C 1
ATOM 864 O O . VAL A 1 114 ? -6.904 11.001 6.124 1.00 98.62 114 VAL A O 1
ATOM 867 N N . ASP A 1 115 ? -8.540 9.544 5.640 1.00 98.56 115 ASP A N 1
ATOM 868 C CA . ASP A 1 115 ? -8.573 8.911 6.965 1.00 98.56 115 ASP A CA 1
ATOM 869 C C . ASP A 1 115 ? -7.483 7.844 7.122 1.00 98.56 115 ASP A C 1
ATOM 871 O O . ASP A 1 115 ? -6.964 7.623 8.216 1.00 98.56 115 ASP A O 1
ATOM 875 N N . LEU A 1 116 ? -7.152 7.168 6.021 1.00 98.69 116 LEU A N 1
ATOM 876 C CA . LEU A 1 116 ? -6.226 6.043 5.970 1.00 98.69 116 LEU A CA 1
ATOM 877 C C . LEU A 1 116 ? -5.434 6.095 4.662 1.00 98.69 116 LEU A C 1
ATOM 879 O O . LEU A 1 116 ? -5.983 6.426 3.614 1.00 98.69 116 LEU A O 1
ATOM 883 N N . VAL A 1 117 ? -4.152 5.745 4.705 1.00 98.81 117 VAL A N 1
ATOM 884 C CA . VAL A 1 117 ? -3.335 5.535 3.504 1.00 98.81 117 VAL A CA 1
ATOM 885 C C . VAL A 1 117 ? -2.931 4.068 3.429 1.00 98.81 117 VAL A C 1
ATOM 887 O O . VAL A 1 117 ? -2.257 3.569 4.334 1.00 98.81 117 VAL A O 1
ATOM 890 N N . VAL A 1 118 ? -3.314 3.410 2.335 1.00 98.75 118 VAL A N 1
ATOM 891 C CA . VAL A 1 118 ? -2.934 2.035 1.976 1.00 98.75 118 VAL A CA 1
ATOM 892 C C . VAL A 1 118 ? -2.342 2.110 0.571 1.00 98.75 118 VAL A C 1
ATOM 894 O O . VAL A 1 118 ? -3.064 2.248 -0.408 1.00 98.75 118 VAL A O 1
ATOM 897 N N . ALA A 1 119 ? -1.021 2.235 0.498 1.00 97.69 119 ALA A N 1
ATOM 898 C CA . ALA A 1 119 ? -0.339 2.677 -0.717 1.00 97.69 119 ALA A CA 1
ATOM 899 C C . ALA A 1 119 ? 1.098 2.138 -0.757 1.00 97.69 119 ALA A C 1
ATOM 901 O O . ALA A 1 119 ? 2.035 2.941 -0.655 1.00 97.69 119 ALA A O 1
ATOM 902 N N . SER A 1 120 ? 1.246 0.804 -0.748 1.00 96.56 120 SER A N 1
ATOM 903 C CA . SER A 1 120 ? 2.521 0.064 -0.807 1.00 96.56 120 SER A CA 1
ATOM 904 C C . SER A 1 120 ? 3.622 0.705 0.052 1.00 96.56 120 SER A C 1
ATOM 906 O O . SER A 1 120 ? 4.720 1.061 -0.392 1.00 96.56 120 SER A O 1
ATOM 908 N N . TYR A 1 121 ? 3.266 1.018 1.307 1.00 97.19 121 TYR A N 1
ATOM 909 C CA . TYR A 1 121 ? 4.032 1.948 2.135 1.00 97.19 121 TYR A CA 1
ATOM 910 C C . TYR A 1 121 ? 4.884 1.219 3.167 1.00 97.19 121 TYR A C 1
ATOM 912 O O . TYR A 1 121 ? 4.424 0.889 4.260 1.00 97.19 121 TYR A O 1
ATOM 920 N N . SER A 1 122 ? 6.154 0.998 2.827 1.00 96.44 122 SER A N 1
ATOM 921 C CA . SER A 1 122 ? 7.093 0.327 3.724 1.00 96.44 122 SER A CA 1
ATOM 922 C C . SER A 1 122 ? 7.342 1.086 5.030 1.00 96.44 122 SER A C 1
ATOM 924 O O . SER A 1 122 ? 7.576 2.301 5.048 1.00 96.44 122 SER A O 1
ATOM 926 N N . ILE A 1 123 ? 7.355 0.342 6.125 1.00 97.19 123 ILE A N 1
ATOM 927 C CA . ILE A 1 123 ? 7.632 0.790 7.478 1.00 97.19 123 ILE A CA 1
ATOM 928 C C . ILE A 1 123 ? 9.149 0.901 7.633 1.00 97.19 123 ILE A C 1
ATOM 930 O O . ILE A 1 123 ? 9.861 -0.097 7.685 1.00 97.19 123 ILE A O 1
ATOM 934 N N . THR A 1 124 ? 9.653 2.127 7.758 1.00 95.06 124 THR A N 1
ATOM 935 C CA . THR A 1 124 ? 11.063 2.386 8.085 1.00 95.06 124 THR A CA 1
ATOM 936 C C . THR A 1 124 ? 11.173 3.360 9.248 1.00 95.06 124 THR A C 1
ATOM 938 O O . THR A 1 124 ? 10.268 4.163 9.486 1.00 95.06 124 THR A O 1
ATOM 941 N N . SER A 1 125 ? 12.302 3.337 9.961 1.00 95.00 125 SER A N 1
ATOM 942 C CA . SER A 1 125 ? 12.574 4.287 11.049 1.00 95.00 125 SER A CA 1
ATOM 943 C C . SER A 1 125 ? 12.518 5.740 10.571 1.00 95.00 125 SER A C 1
ATOM 945 O O . SER A 1 125 ? 11.967 6.594 11.260 1.00 95.00 125 SER A O 1
ATOM 947 N N . GLN A 1 126 ? 13.018 6.016 9.363 1.00 94.00 126 GLN A N 1
ATOM 948 C CA . GLN A 1 126 ? 12.969 7.343 8.756 1.00 94.00 126 GLN A CA 1
ATOM 949 C C . GLN A 1 126 ? 11.532 7.797 8.478 1.00 94.00 126 GLN A C 1
ATOM 951 O O . GLN A 1 126 ? 11.197 8.940 8.780 1.00 94.00 126 GLN A O 1
ATOM 956 N N . ARG A 1 127 ? 10.681 6.924 7.919 1.00 95.75 127 ARG A N 1
ATOM 957 C CA . ARG A 1 127 ? 9.268 7.242 7.647 1.00 95.75 127 ARG A CA 1
ATOM 958 C C . ARG A 1 127 ? 8.480 7.402 8.948 1.00 95.75 127 ARG A C 1
ATOM 960 O O . ARG A 1 127 ? 7.753 8.375 9.086 1.00 95.75 127 ARG A O 1
ATOM 967 N N . ALA A 1 128 ? 8.685 6.520 9.925 1.00 96.00 128 ALA A N 1
ATOM 968 C CA . ALA A 1 128 ? 8.034 6.593 11.236 1.00 96.00 128 ALA A CA 1
ATOM 969 C C . ALA A 1 128 ? 8.461 7.817 12.073 1.00 96.00 128 ALA A C 1
ATOM 971 O O . ALA A 1 128 ? 7.746 8.210 12.989 1.00 96.00 128 ALA A O 1
ATOM 972 N N . ALA A 1 129 ? 9.613 8.425 11.774 1.00 96.50 129 ALA A N 1
ATOM 973 C CA . ALA A 1 129 ? 10.056 9.670 12.402 1.00 96.50 129 ALA A CA 1
ATOM 974 C C . ALA A 1 129 ? 9.440 10.932 11.767 1.00 96.50 129 ALA A C 1
ATOM 976 O O . ALA A 1 129 ? 9.637 12.033 12.287 1.00 96.50 129 ALA A O 1
ATOM 977 N N . GLN A 1 130 ? 8.726 10.810 10.641 1.00 95.88 130 GLN A N 1
ATOM 978 C CA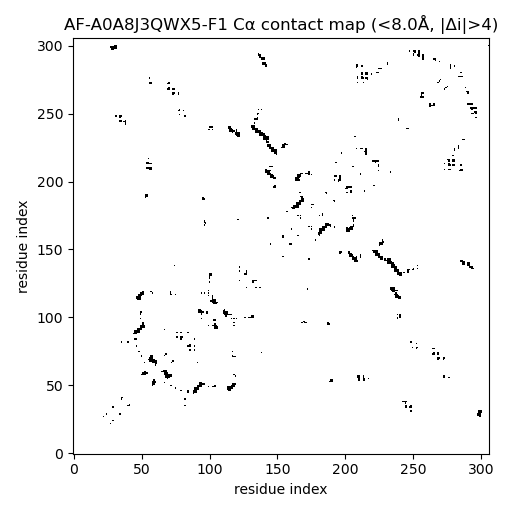 . GLN A 1 130 ? 8.073 11.952 10.006 1.00 95.88 130 GLN A CA 1
ATOM 979 C C . GLN A 1 130 ? 6.853 12.404 10.827 1.00 95.88 130 GLN A C 1
ATOM 981 O O . GLN A 1 130 ? 6.107 11.565 11.337 1.00 95.88 130 GLN A O 1
ATOM 986 N N . PRO A 1 131 ? 6.606 13.723 10.943 1.00 93.88 131 PRO A N 1
ATOM 987 C CA . PRO A 1 131 ? 5.431 14.234 11.640 1.00 93.88 131 PRO A CA 1
ATOM 988 C C . PRO A 1 131 ? 4.135 13.683 11.042 1.00 93.88 131 PRO A C 1
ATOM 990 O O . PRO A 1 131 ? 3.960 13.708 9.825 1.00 93.88 131 PRO A O 1
ATOM 993 N N . GLY A 1 132 ? 3.231 13.214 11.902 1.00 91.12 132 GLY A N 1
ATOM 994 C CA . GLY A 1 132 ? 1.930 12.690 11.488 1.00 91.12 132 GLY A CA 1
ATOM 995 C C . GLY A 1 132 ? 1.973 11.313 10.825 1.00 91.12 132 GLY A C 1
ATOM 996 O O . GLY A 1 132 ? 0.954 10.876 10.309 1.00 91.12 132 GLY A O 1
ATOM 997 N N . VAL A 1 133 ? 3.108 10.602 10.821 1.00 97.75 133 VAL A N 1
ATOM 998 C CA . VAL A 1 133 ? 3.169 9.233 10.290 1.00 97.75 133 VAL A CA 1
ATOM 999 C C . VAL A 1 133 ? 3.074 8.228 11.428 1.00 97.75 133 VAL A C 1
ATOM 1001 O O . VAL A 1 133 ? 3.996 8.077 12.227 1.00 97.75 133 VAL A O 1
ATOM 1004 N N . ASN A 1 134 ? 1.968 7.488 11.473 1.00 98.38 134 ASN A N 1
ATOM 1005 C CA . ASN A 1 134 ? 1.801 6.358 12.377 1.00 98.38 134 ASN A CA 1
ATOM 1006 C C . ASN A 1 134 ? 1.331 5.138 11.591 1.00 98.38 134 ASN A C 1
ATOM 1008 O O . ASN A 1 134 ? 0.200 5.087 11.110 1.00 98.38 134 ASN A O 1
ATOM 1012 N N . PHE A 1 135 ? 2.200 4.136 11.508 1.00 98.56 135 PHE A N 1
ATOM 1013 C CA . PHE A 1 135 ? 1.911 2.891 10.810 1.00 98.56 135 PHE A CA 1
ATOM 1014 C C . PHE A 1 135 ? 1.083 1.920 11.654 1.00 98.56 135 PHE A C 1
ATOM 1016 O O . PHE A 1 135 ? 1.275 1.801 12.869 1.00 98.56 135 PHE A O 1
ATOM 1023 N N . SER A 1 136 ? 0.204 1.173 10.992 1.00 98.62 136 SER A N 1
ATOM 1024 C CA . SER A 1 136 ? -0.309 -0.105 11.483 1.00 98.62 136 SER A CA 1
ATOM 1025 C C . SER A 1 136 ? 0.817 -1.140 11.635 1.00 98.62 136 SER A C 1
ATOM 1027 O O . SER A 1 136 ? 1.972 -0.905 11.280 1.00 98.62 136 SER A O 1
ATOM 1029 N N . ALA A 1 137 ? 0.472 -2.326 12.133 1.00 98.38 137 ALA A N 1
ATOM 1030 C CA . ALA A 1 137 ? 1.285 -3.516 11.928 1.00 98.38 137 ALA A CA 1
ATOM 1031 C C . ALA A 1 137 ? 1.452 -3.797 10.424 1.00 98.38 137 ALA A C 1
ATOM 1033 O O . ALA A 1 137 ? 0.619 -3.366 9.617 1.00 98.38 137 ALA A O 1
ATOM 1034 N N . SER A 1 138 ? 2.517 -4.522 10.071 1.00 98.19 138 SER A N 1
ATOM 1035 C CA . SER A 1 138 ? 2.747 -4.933 8.687 1.00 98.19 138 SER A CA 1
ATOM 1036 C C . SER A 1 138 ? 1.612 -5.834 8.198 1.00 98.19 138 SER A C 1
ATOM 1038 O O . SER A 1 138 ? 1.190 -6.737 8.926 1.00 98.19 138 SER A O 1
ATOM 1040 N N 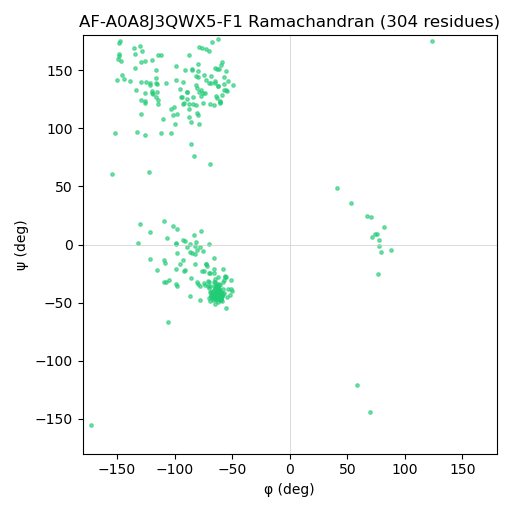. TYR A 1 139 ? 1.130 -5.598 6.980 1.00 98.38 139 TYR A N 1
ATOM 1041 C CA . TYR A 1 139 ? 0.156 -6.463 6.312 1.00 98.38 139 TYR A CA 1
ATOM 1042 C C . TYR A 1 139 ? 0.755 -7.252 5.142 1.00 98.38 139 TYR A C 1
ATOM 1044 O O . TYR A 1 139 ? 0.134 -8.213 4.698 1.00 98.38 139 TYR A O 1
ATOM 1052 N N . LEU A 1 140 ? 1.954 -6.905 4.670 1.00 97.94 140 LEU A N 1
ATOM 1053 C CA . LEU A 1 140 ? 2.676 -7.643 3.634 1.00 97.94 140 LEU A CA 1
ATOM 1054 C C . LEU A 1 140 ? 4.181 -7.491 3.843 1.00 97.94 140 LEU A C 1
ATOM 1056 O O . LEU A 1 140 ? 4.645 -6.406 4.186 1.00 97.94 140 LEU A O 1
ATOM 1060 N N . ASN A 1 141 ? 4.934 -8.564 3.603 1.00 95.94 141 ASN A N 1
ATOM 1061 C CA . ASN A 1 141 ? 6.389 -8.506 3.538 1.00 95.94 141 ASN A CA 1
ATOM 1062 C C . ASN A 1 141 ? 6.850 -8.885 2.123 1.00 95.94 141 ASN A C 1
ATOM 1064 O O . ASN A 1 141 ? 6.490 -9.949 1.619 1.00 95.94 141 ASN A O 1
ATOM 1068 N N . THR A 1 142 ? 7.658 -8.022 1.515 1.00 94.19 142 THR A N 1
ATOM 1069 C CA . THR A 1 142 ? 8.237 -8.155 0.170 1.00 94.19 142 THR A CA 1
ATOM 1070 C C . THR A 1 142 ? 9.748 -7.894 0.229 1.00 94.19 142 THR A C 1
ATOM 1072 O O . THR A 1 142 ? 10.284 -7.537 1.276 1.00 94.19 142 THR A O 1
ATOM 1075 N N . ALA A 1 143 ? 10.453 -8.155 -0.867 1.00 90.50 143 ALA A N 1
ATOM 1076 C CA . ALA A 1 143 ? 11.872 -7.846 -1.034 1.00 90.50 143 ALA A CA 1
ATOM 1077 C C . ALA A 1 143 ? 12.055 -6.742 -2.085 1.00 90.50 143 ALA A C 1
ATOM 1079 O O . ALA A 1 143 ? 11.157 -6.498 -2.892 1.00 90.50 143 ALA A O 1
ATOM 1080 N N . GLN A 1 144 ? 13.226 -6.107 -2.124 1.00 90.50 144 GLN A N 1
ATOM 1081 C CA . GLN A 1 144 ? 13.634 -5.251 -3.246 1.00 90.50 144 GLN A CA 1
ATOM 1082 C C . GLN A 1 144 ? 14.036 -6.095 -4.467 1.00 90.50 144 GLN A C 1
ATOM 1084 O O . GLN A 1 144 ? 14.638 -7.164 -4.344 1.00 90.50 144 GLN A O 1
ATOM 1089 N N . SER A 1 145 ? 13.754 -5.600 -5.672 1.00 93.44 145 SER A N 1
ATOM 1090 C CA . SER A 1 145 ? 14.104 -6.273 -6.925 1.00 93.44 145 SER A CA 1
ATOM 1091 C C . SER A 1 145 ? 14.403 -5.290 -8.059 1.00 93.44 145 SER A C 1
ATOM 1093 O O . SER A 1 145 ? 14.275 -4.065 -7.928 1.00 93.44 145 SER A O 1
ATOM 1095 N N . VAL A 1 146 ? 14.862 -5.847 -9.179 1.00 95.44 146 VAL A N 1
ATOM 1096 C CA . VAL A 1 146 ? 15.164 -5.135 -10.414 1.00 95.44 146 VAL A CA 1
ATOM 1097 C C . VAL A 1 146 ? 14.413 -5.783 -11.573 1.00 95.44 146 VAL A C 1
ATOM 1099 O O . VAL A 1 146 ? 14.581 -6.962 -11.874 1.00 95.44 146 VAL A O 1
ATOM 1102 N N . LEU A 1 147 ? 13.613 -4.985 -12.262 1.00 97.56 147 LEU A N 1
ATOM 1103 C CA . LEU A 1 147 ? 12.908 -5.335 -13.483 1.00 97.56 147 LEU A CA 1
ATOM 1104 C C . LEU A 1 147 ? 13.747 -4.916 -14.691 1.00 97.56 147 LEU A C 1
ATOM 1106 O O . LEU A 1 147 ? 14.127 -3.750 -14.819 1.00 97.56 147 LEU A O 1
ATOM 1110 N N . THR A 1 148 ? 13.992 -5.851 -15.603 1.00 98.12 148 THR A N 1
ATOM 1111 C CA . THR A 1 148 ? 14.660 -5.588 -16.884 1.00 98.12 148 THR A CA 1
ATOM 1112 C C . THR A 1 148 ? 13.843 -6.150 -18.045 1.00 98.12 148 THR A C 1
ATOM 1114 O O . THR A 1 148 ? 12.888 -6.912 -17.861 1.00 98.12 148 THR A O 1
ATOM 1117 N N . ARG A 1 149 ? 14.188 -5.754 -19.276 1.00 98.06 149 ARG A N 1
ATOM 1118 C CA . ARG A 1 149 ? 13.643 -6.407 -20.476 1.00 98.06 149 ARG A CA 1
ATOM 1119 C C . ARG A 1 149 ? 14.187 -7.831 -20.575 1.00 98.06 149 ARG A C 1
ATOM 1121 O O . ARG A 1 149 ? 15.359 -8.069 -20.282 1.00 98.06 149 ARG A O 1
ATOM 1128 N N . ARG A 1 150 ? 13.380 -8.769 -21.075 1.00 95.56 150 ARG A N 1
ATOM 1129 C CA . ARG A 1 150 ? 13.871 -10.115 -21.399 1.00 95.56 150 ARG A CA 1
ATOM 1130 C C . ARG A 1 150 ? 15.029 -10.035 -22.390 1.00 95.56 150 ARG A C 1
ATOM 1132 O O . ARG A 1 150 ? 14.993 -9.265 -23.347 1.00 95.56 150 ARG A O 1
ATOM 1139 N N . GLY A 1 151 ? 16.051 -10.851 -22.145 1.00 93.94 151 GLY A N 1
ATOM 1140 C CA . GLY A 1 151 ? 17.294 -10.856 -22.920 1.00 93.94 151 GLY A CA 1
ATOM 1141 C C . GLY A 1 151 ? 18.359 -9.876 -22.420 1.00 93.94 151 GLY A C 1
ATOM 1142 O O . GLY A 1 151 ? 19.472 -9.904 -22.939 1.00 93.94 151 GLY A O 1
ATOM 1143 N N . HIS A 1 152 ? 18.060 -9.044 -21.413 1.00 97.00 152 HIS A N 1
ATOM 1144 C CA . HIS A 1 152 ? 19.093 -8.348 -20.641 1.00 97.00 152 HIS A CA 1
ATOM 1145 C C . HIS A 1 152 ? 19.943 -9.364 -19.852 1.00 97.00 152 HIS A C 1
ATOM 1147 O O . HIS A 1 152 ? 19.482 -10.470 -19.549 1.00 97.00 152 HIS A O 1
ATOM 1153 N N . ALA A 1 153 ? 21.206 -9.022 -19.583 1.00 94.81 153 ALA A N 1
ATOM 1154 C CA . ALA A 1 153 ? 22.104 -9.893 -18.830 1.00 94.81 153 ALA A CA 1
ATOM 1155 C C . ALA A 1 153 ? 21.591 -10.060 -17.383 1.00 94.81 153 ALA A C 1
ATOM 1157 O O . ALA A 1 153 ? 21.122 -9.088 -16.805 1.00 94.81 153 ALA A O 1
ATOM 1158 N N . PRO A 1 154 ? 21.665 -11.255 -16.768 1.00 90.75 154 PRO A N 1
ATOM 1159 C CA . PRO A 1 154 ? 21.160 -11.440 -15.408 1.00 90.75 154 PRO A CA 1
ATOM 1160 C C . PRO A 1 154 ? 21.777 -10.447 -14.416 1.00 90.75 154 PRO A C 1
ATOM 1162 O O . PRO A 1 154 ? 22.998 -10.302 -14.377 1.00 90.75 154 PRO A O 1
ATOM 1165 N N . VAL A 1 155 ? 20.937 -9.811 -13.599 1.00 92.88 155 VAL A N 1
ATOM 1166 C CA . VAL A 1 155 ? 21.368 -8.885 -12.541 1.00 92.88 155 VAL A CA 1
ATOM 1167 C C . VAL A 1 155 ? 21.339 -9.629 -11.209 1.00 92.88 155 VAL A C 1
ATOM 1169 O O . VAL A 1 155 ? 20.287 -10.092 -10.781 1.00 92.88 155 VAL A O 1
ATOM 1172 N N . GLN A 1 156 ? 22.483 -9.766 -10.548 1.00 90.00 156 GLN A N 1
ATOM 1173 C CA . GLN A 1 156 ? 22.590 -10.430 -9.241 1.00 90.00 156 GLN A CA 1
ATOM 1174 C C . GLN A 1 156 ? 23.021 -9.459 -8.142 1.00 90.00 156 GLN A C 1
ATOM 1176 O O . GLN A 1 156 ? 22.769 -9.702 -6.964 1.00 90.00 156 GLN A O 1
ATOM 1181 N N . ALA A 1 157 ? 23.649 -8.344 -8.517 1.00 90.62 157 ALA A N 1
ATOM 1182 C CA . ALA A 1 157 ? 24.045 -7.284 -7.606 1.00 90.62 157 ALA A CA 1
ATOM 1183 C C . ALA A 1 157 ? 23.998 -5.909 -8.286 1.00 90.62 157 ALA A C 1
ATOM 1185 O O . ALA A 1 157 ? 24.027 -5.782 -9.508 1.00 90.62 157 ALA A O 1
ATOM 1186 N N . TRP A 1 158 ? 24.016 -4.844 -7.480 1.00 90.69 158 TRP A N 1
ATOM 1187 C CA . TRP A 1 158 ? 24.067 -3.461 -7.974 1.00 90.69 158 TRP A CA 1
ATOM 1188 C C . TRP A 1 158 ? 25.261 -3.175 -8.900 1.00 90.69 158 TRP A C 1
ATOM 1190 O O . TRP A 1 158 ? 25.168 -2.304 -9.762 1.00 90.69 158 TRP A O 1
ATOM 1200 N N . SER A 1 159 ? 26.372 -3.907 -8.753 1.00 92.06 159 SER A N 1
ATOM 1201 C CA . SER A 1 159 ? 27.544 -3.782 -9.627 1.00 92.06 159 SER A CA 1
ATOM 1202 C C . SER A 1 159 ? 27.253 -4.134 -11.085 1.00 92.06 159 SER A C 1
ATOM 1204 O O . SER A 1 159 ? 27.900 -3.568 -11.967 1.00 92.06 159 SER A O 1
ATOM 1206 N N . ASP A 1 160 ? 26.275 -5.005 -11.343 1.00 94.69 160 ASP A N 1
ATOM 1207 C CA . ASP A 1 160 ? 25.914 -5.450 -12.695 1.00 94.69 160 ASP A CA 1
ATOM 1208 C C . ASP A 1 160 ? 25.189 -4.353 -13.489 1.00 94.69 160 ASP A C 1
ATOM 1210 O O . ASP A 1 160 ? 25.138 -4.402 -14.711 1.00 94.69 160 ASP A O 1
ATOM 1214 N N . LEU A 1 161 ? 24.687 -3.324 -12.797 1.00 95.62 161 LEU A N 1
ATOM 1215 C CA . LEU A 1 161 ? 24.010 -2.158 -13.373 1.00 95.62 161 LEU A CA 1
ATOM 1216 C C . LEU A 1 161 ? 24.947 -0.944 -13.520 1.00 95.62 161 LEU A C 1
ATOM 1218 O O . LEU A 1 161 ? 24.498 0.189 -13.708 1.00 95.62 161 LEU A O 1
ATOM 1222 N N . THR A 1 162 ? 26.262 -1.141 -13.391 1.00 95.94 162 THR A N 1
ATOM 1223 C CA . THR A 1 162 ? 27.241 -0.048 -13.481 1.00 95.94 162 THR A CA 1
ATOM 1224 C C . THR A 1 162 ? 27.176 0.638 -14.848 1.00 95.94 162 THR A C 1
ATOM 1226 O O . THR A 1 162 ? 27.367 0.012 -15.886 1.00 95.94 162 THR A O 1
ATOM 1229 N N . GLY A 1 163 ? 26.954 1.952 -14.845 1.00 96.62 163 GLY A N 1
ATOM 1230 C CA . GLY A 1 163 ? 26.802 2.781 -16.041 1.00 96.62 163 GLY A CA 1
ATOM 1231 C C . GLY A 1 163 ? 25.420 2.706 -16.694 1.00 96.62 163 GLY A C 1
ATOM 1232 O O . GLY A 1 163 ? 25.153 3.486 -17.609 1.00 96.62 163 GLY A O 1
ATOM 1233 N N . GLU A 1 164 ? 24.535 1.825 -16.224 1.00 97.94 164 GLU A N 1
ATOM 1234 C CA . GLU A 1 164 ? 23.181 1.681 -16.753 1.00 97.94 164 GLU A CA 1
ATOM 1235 C C . GLU A 1 164 ? 22.232 2.762 -16.225 1.00 97.94 164 GLU A C 1
ATOM 1237 O O . GLU A 1 164 ? 22.434 3.337 -15.149 1.00 97.94 164 GLU A O 1
ATOM 1242 N N . ARG A 1 165 ? 21.167 3.036 -16.987 1.00 98.06 165 ARG A N 1
ATOM 1243 C CA . ARG A 1 165 ? 20.078 3.927 -16.578 1.00 98.06 165 ARG A CA 1
ATOM 1244 C C . ARG A 1 165 ? 19.043 3.129 -15.805 1.00 98.06 165 ARG A C 1
ATOM 1246 O O . ARG A 1 165 ? 18.302 2.340 -16.394 1.00 98.06 165 ARG A O 1
ATOM 1253 N N . VAL A 1 166 ? 18.959 3.371 -14.504 1.00 97.81 166 VAL A N 1
ATOM 1254 C CA . VAL A 1 166 ? 18.048 2.653 -13.610 1.00 97.81 166 VAL A CA 1
ATOM 1255 C C . VAL A 1 166 ? 17.002 3.616 -13.073 1.00 97.81 166 VAL A C 1
ATOM 1257 O O . VAL A 1 166 ? 17.342 4.657 -12.505 1.00 97.81 166 VAL A O 1
ATOM 1260 N N . CYS A 1 167 ? 15.731 3.276 -13.276 1.00 97.94 167 CYS A N 1
ATOM 1261 C CA . CYS A 1 167 ? 14.602 4.098 -12.861 1.00 97.94 167 CYS A CA 1
ATOM 1262 C C . CYS A 1 167 ? 13.992 3.630 -11.540 1.00 97.94 167 CYS A C 1
ATOM 1264 O O . CYS A 1 167 ? 13.867 2.431 -11.292 1.00 97.94 167 CYS A O 1
ATOM 1266 N N . THR A 1 168 ? 13.580 4.575 -10.701 1.00 95.44 168 THR A N 1
ATOM 1267 C CA . THR A 1 168 ? 12.791 4.315 -9.492 1.00 95.44 168 THR A CA 1
ATOM 1268 C C . THR A 1 168 ? 11.841 5.483 -9.208 1.00 95.44 168 THR A C 1
ATOM 1270 O O . THR A 1 168 ? 11.869 6.510 -9.893 1.00 95.44 168 THR A O 1
ATOM 1273 N N . ILE A 1 169 ? 10.994 5.341 -8.191 1.00 91.56 169 ILE A N 1
ATOM 1274 C CA . ILE A 1 169 ? 10.150 6.434 -7.695 1.00 91.56 169 ILE A CA 1
ATOM 1275 C C . ILE A 1 169 ? 10.981 7.324 -6.758 1.00 91.56 169 ILE A C 1
ATOM 1277 O O . ILE A 1 169 ? 11.676 6.804 -5.888 1.00 91.56 169 ILE A O 1
ATOM 1281 N N . THR A 1 170 ? 10.863 8.653 -6.853 1.00 80.75 170 THR A N 1
ATOM 1282 C CA . THR A 1 170 ? 11.632 9.616 -6.022 1.00 80.75 170 THR A CA 1
ATOM 1283 C C . THR A 1 170 ? 11.577 9.345 -4.508 1.00 80.75 170 THR A C 1
ATOM 1285 O O . THR A 1 170 ? 12.524 9.647 -3.789 1.00 80.75 170 THR A O 1
ATOM 1288 N N . THR A 1 171 ? 10.481 8.780 -3.988 1.00 80.69 171 THR A N 1
ATOM 1289 C CA . THR A 1 171 ? 10.311 8.481 -2.548 1.00 80.69 171 THR A CA 1
ATOM 1290 C C . THR A 1 171 ? 10.351 6.982 -2.212 1.00 80.69 171 THR A C 1
ATOM 1292 O O . THR A 1 171 ? 9.862 6.554 -1.155 1.00 80.69 171 THR A O 1
ATOM 1295 N N . SER A 1 172 ? 10.928 6.186 -3.118 1.00 79.50 172 SER A N 1
ATOM 1296 C CA . SER A 1 172 ? 11.161 4.748 -2.964 1.00 79.50 172 SER A CA 1
ATOM 1297 C C . SER A 1 172 ? 12.128 4.444 -1.814 1.00 79.50 172 SER A C 1
ATOM 1299 O O . SER A 1 172 ? 12.997 5.252 -1.485 1.00 79.50 172 SER A O 1
ATOM 1301 N N . THR A 1 173 ? 11.975 3.272 -1.195 1.00 76.62 173 THR A N 1
ATOM 1302 C CA . THR A 1 173 ? 12.954 2.693 -0.257 1.00 76.62 173 THR A CA 1
ATOM 1303 C C . THR A 1 173 ? 14.118 2.001 -0.958 1.00 76.62 173 THR A C 1
ATOM 1305 O O . THR A 1 173 ? 15.073 1.613 -0.289 1.00 76.62 173 THR A O 1
ATOM 1308 N N . SER A 1 174 ? 14.088 1.909 -2.292 1.00 73.56 174 SER A N 1
ATOM 1309 C CA . SER A 1 174 ? 15.151 1.285 -3.075 1.00 73.56 174 SER A CA 1
ATOM 1310 C C . SER A 1 174 ? 16.544 1.802 -2.697 1.00 73.56 174 SER A C 1
ATOM 1312 O O . SER A 1 174 ? 16.805 3.008 -2.575 1.00 73.56 174 SER A O 1
ATOM 1314 N N . LEU A 1 175 ? 17.487 0.863 -2.601 1.00 78.69 175 LEU A N 1
ATOM 1315 C CA . LEU A 1 175 ? 18.899 1.139 -2.331 1.00 78.69 175 LEU A CA 1
ATOM 1316 C C . LEU A 1 175 ? 19.612 1.830 -3.505 1.00 78.69 175 LEU A C 1
ATOM 1318 O O . LEU A 1 175 ? 20.799 2.146 -3.392 1.00 78.69 175 LEU A O 1
ATOM 1322 N N . LEU A 1 176 ? 18.908 2.118 -4.609 1.00 81.12 176 LEU A N 1
ATOM 1323 C CA . LEU A 1 176 ? 19.444 2.848 -5.759 1.00 81.12 176 LEU A CA 1
ATOM 1324 C C . LEU A 1 176 ? 20.061 4.192 -5.355 1.00 81.12 176 LEU A C 1
ATOM 1326 O O . LEU A 1 176 ? 21.107 4.581 -5.875 1.00 81.12 176 LEU A O 1
ATOM 1330 N N . SER A 1 177 ? 19.452 4.895 -4.397 1.00 81.00 177 SER A N 1
ATOM 1331 C CA . SER A 1 177 ? 19.963 6.178 -3.896 1.00 81.00 177 SER A CA 1
ATOM 1332 C C . SER A 1 177 ? 21.405 6.080 -3.374 1.00 81.00 177 SER A C 1
ATOM 1334 O O . SER A 1 177 ? 22.163 7.040 -3.520 1.00 81.00 177 SER A O 1
ATOM 1336 N N . GLN A 1 178 ? 21.821 4.908 -2.887 1.00 84.06 178 GLN A N 1
ATOM 1337 C CA . GLN A 1 178 ? 23.150 4.631 -2.335 1.00 84.06 178 GLN A CA 1
ATOM 1338 C C . GLN A 1 178 ? 24.185 4.230 -3.404 1.00 84.06 178 GLN A C 1
ATOM 1340 O O . GLN A 1 178 ? 25.371 4.117 -3.102 1.00 84.06 178 GLN A O 1
ATOM 1345 N N . GLN A 1 179 ? 23.767 4.038 -4.661 1.00 87.06 179 GLN A N 1
ATOM 1346 C CA . GLN A 1 179 ? 24.643 3.588 -5.745 1.00 87.06 179 GLN A CA 1
ATOM 1347 C C . GLN A 1 179 ? 25.237 4.777 -6.504 1.00 87.06 179 GLN A C 1
ATOM 1349 O O . GLN A 1 179 ? 24.508 5.592 -7.064 1.00 87.06 179 GLN A O 1
ATOM 1354 N N . ASN A 1 180 ? 26.564 4.897 -6.540 1.00 89.50 180 ASN A N 1
ATOM 1355 C CA . ASN A 1 180 ? 27.234 6.050 -7.165 1.00 89.50 180 ASN A CA 1
ATOM 1356 C C . ASN A 1 180 ? 27.571 5.844 -8.646 1.00 89.50 180 ASN A C 1
ATOM 1358 O O . ASN A 1 180 ? 27.725 6.817 -9.375 1.00 89.50 180 ASN A O 1
ATOM 1362 N N . ASN A 1 181 ? 27.665 4.591 -9.093 1.00 92.38 181 ASN A N 1
ATOM 1363 C CA . ASN A 1 181 ? 28.104 4.250 -10.448 1.00 92.38 181 ASN A CA 1
ATOM 1364 C C . ASN A 1 181 ? 26.937 3.894 -11.383 1.00 92.38 181 ASN A C 1
ATOM 1366 O O . ASN A 1 181 ? 27.159 3.293 -12.426 1.00 92.38 181 ASN A O 1
ATOM 1370 N N . ILE A 1 182 ? 25.705 4.240 -11.006 1.00 95.69 182 ILE A N 1
ATOM 1371 C CA . ILE A 1 182 ? 24.479 3.975 -11.768 1.00 95.69 182 ILE A CA 1
ATOM 1372 C C . ILE A 1 182 ? 23.868 5.313 -12.193 1.00 95.69 182 ILE A C 1
ATOM 1374 O O . ILE A 1 182 ? 23.808 6.251 -11.392 1.00 95.69 182 ILE A O 1
ATOM 1378 N N . VAL A 1 183 ? 23.390 5.411 -13.435 1.00 96.38 183 VAL A N 1
ATOM 1379 C CA . VAL A 1 183 ? 22.686 6.601 -13.927 1.00 96.38 183 VAL A CA 1
ATOM 1380 C C . VAL A 1 183 ? 21.245 6.563 -13.414 1.00 96.38 183 VAL A C 1
ATOM 1382 O O . VAL A 1 183 ? 20.408 5.812 -13.906 1.00 96.38 183 VAL A O 1
ATOM 1385 N N . LYS A 1 184 ? 20.946 7.370 -12.394 1.00 95.25 184 LYS A N 1
ATOM 1386 C CA . LYS A 1 184 ? 19.635 7.373 -11.727 1.00 95.25 184 LYS A CA 1
ATOM 1387 C C . LYS A 1 184 ? 18.604 8.136 -12.548 1.00 95.25 184 LYS A C 1
ATOM 1389 O O . LYS A 1 184 ? 18.841 9.275 -12.951 1.00 95.25 184 LYS A O 1
ATOM 1394 N N . VAL A 1 185 ? 17.444 7.524 -12.745 1.00 95.94 185 VAL A N 1
ATOM 1395 C CA . VAL A 1 185 ? 16.261 8.160 -13.324 1.00 95.94 185 VAL A CA 1
ATOM 1396 C C . VAL A 1 185 ? 15.150 8.114 -12.287 1.00 95.94 185 VAL A C 1
ATOM 1398 O O . VAL A 1 185 ? 14.863 7.069 -11.717 1.00 95.94 185 VAL A O 1
ATOM 1401 N N . GLU A 1 186 ? 14.516 9.249 -12.030 1.00 93.88 186 GLU A N 1
ATOM 1402 C CA . GLU A 1 186 ? 13.400 9.311 -11.092 1.00 93.88 186 GLU A CA 1
ATOM 1403 C C . GLU A 1 186 ? 12.105 9.703 -11.802 1.00 93.88 186 GLU A C 1
ATOM 1405 O O . GLU A 1 186 ? 12.093 10.506 -12.750 1.00 93.88 186 GLU A O 1
ATOM 1410 N N . ARG A 1 187 ? 11.013 9.097 -11.343 1.00 94.50 187 ARG A N 1
ATOM 1411 C CA . ARG A 1 187 ? 9.643 9.342 -11.796 1.00 94.50 187 ARG A CA 1
ATOM 1412 C C . ARG A 1 187 ? 8.711 9.476 -10.599 1.00 94.50 187 ARG A C 1
ATOM 1414 O O . ARG A 1 187 ? 9.052 9.095 -9.479 1.00 94.50 187 ARG A O 1
ATOM 1421 N N . ASN A 1 188 ? 7.524 10.024 -10.846 1.00 90.44 188 ASN A N 1
ATOM 1422 C CA . ASN A 1 188 ? 6.484 10.097 -9.816 1.00 90.44 188 ASN A CA 1
ATOM 1423 C C . ASN A 1 188 ? 5.655 8.812 -9.761 1.00 90.44 188 ASN A C 1
ATOM 1425 O O . ASN A 1 188 ? 5.141 8.472 -8.698 1.00 90.44 188 ASN A O 1
ATOM 1429 N N . LYS A 1 189 ? 5.536 8.131 -10.904 1.00 93.31 189 LYS A N 1
ATOM 1430 C CA . LYS A 1 189 ? 4.758 6.911 -11.104 1.00 93.31 189 LYS A CA 1
ATOM 1431 C C . LYS A 1 189 ? 5.665 5.787 -11.591 1.00 93.31 189 LYS A C 1
ATOM 1433 O O . LYS A 1 189 ? 6.526 6.010 -12.446 1.00 93.31 189 LYS A O 1
ATOM 1438 N N . ILE A 1 190 ? 5.490 4.581 -11.062 1.00 96.25 190 ILE A N 1
ATOM 1439 C CA . ILE A 1 190 ? 6.318 3.434 -11.459 1.00 96.25 190 ILE A CA 1
ATOM 1440 C C . ILE A 1 190 ? 5.985 2.984 -12.885 1.00 96.25 190 ILE A C 1
ATOM 1442 O O . ILE A 1 190 ? 6.883 2.619 -13.646 1.00 96.25 190 ILE A O 1
ATOM 1446 N N . SER A 1 191 ? 4.726 3.135 -13.299 1.00 96.88 191 SER A N 1
ATOM 1447 C CA . SER A 1 191 ? 4.280 2.899 -14.677 1.00 96.88 191 SER A CA 1
ATOM 1448 C C . SER A 1 191 ? 5.029 3.754 -15.716 1.00 96.88 191 SER A C 1
ATOM 1450 O O . SER A 1 191 ? 5.271 3.295 -16.837 1.00 96.88 191 SER A O 1
ATOM 1452 N N . GLU A 1 192 ? 5.480 4.965 -15.356 1.00 97.44 192 GLU A N 1
ATOM 1453 C CA . GLU A 1 192 ? 6.323 5.811 -16.218 1.00 97.44 192 GLU A CA 1
ATOM 1454 C C . GLU A 1 192 ? 7.716 5.195 -16.415 1.00 97.44 192 GLU A C 1
ATOM 1456 O O . GLU A 1 192 ? 8.225 5.168 -17.537 1.00 97.44 192 GLU A O 1
ATOM 1461 N N . CYS A 1 193 ? 8.316 4.653 -15.346 1.00 98.19 193 CYS A N 1
ATOM 1462 C CA . CYS A 1 193 ? 9.572 3.911 -15.439 1.00 98.19 193 CYS A CA 1
ATOM 1463 C C . CYS A 1 193 ? 9.413 2.682 -16.345 1.00 98.19 193 CYS A C 1
ATOM 1465 O O . CYS A 1 193 ? 10.223 2.473 -17.244 1.00 98.19 193 CYS A O 1
ATOM 1467 N N . VAL A 1 194 ? 8.356 1.886 -16.157 1.00 98.31 194 VAL A N 1
ATOM 1468 C CA . VAL A 1 194 ? 8.122 0.673 -16.963 1.00 98.31 194 VAL A CA 1
ATOM 1469 C C . VAL A 1 194 ? 7.874 1.014 -18.435 1.00 98.31 194 VAL A C 1
ATOM 1471 O O . VAL A 1 194 ? 8.410 0.351 -19.323 1.00 98.31 194 VAL A O 1
ATOM 1474 N N . THR A 1 195 ? 7.152 2.100 -18.717 1.00 98.25 195 THR A N 1
ATOM 1475 C CA . THR A 1 195 ? 6.963 2.605 -20.086 1.00 98.25 195 THR A CA 1
ATOM 1476 C C . THR A 1 195 ? 8.299 2.977 -20.737 1.00 98.25 195 THR A C 1
ATOM 1478 O O . THR A 1 195 ? 8.575 2.581 -21.872 1.00 98.25 195 THR A O 1
ATOM 1481 N N . ASP A 1 196 ? 9.162 3.706 -20.023 1.00 98.44 196 ASP A N 1
ATOM 1482 C CA . ASP A 1 196 ? 10.493 4.066 -20.517 1.00 98.44 196 ASP A CA 1
ATOM 1483 C C . ASP A 1 196 ? 11.399 2.825 -20.681 1.00 98.44 196 ASP A C 1
ATOM 1485 O O . ASP A 1 196 ? 12.211 2.782 -21.615 1.00 98.44 196 ASP A O 1
ATOM 1489 N N . LEU A 1 197 ? 11.238 1.797 -19.835 1.00 98.62 197 LEU A N 1
ATOM 1490 C CA . LEU A 1 197 ? 11.942 0.515 -19.949 1.00 98.62 197 LEU A CA 1
ATOM 1491 C C . LEU A 1 197 ? 11.535 -0.218 -21.226 1.00 98.62 197 LEU A C 1
ATOM 1493 O O . LEU A 1 197 ? 12.403 -0.608 -22.006 1.00 98.62 197 LEU A O 1
ATOM 1497 N N . LEU A 1 198 ? 10.237 -0.374 -21.478 1.00 98.25 198 LEU A N 1
ATOM 1498 C CA . LEU A 1 198 ? 9.730 -1.018 -22.693 1.00 98.25 198 LEU A CA 1
ATOM 1499 C C . LEU A 1 198 ? 10.155 -0.257 -23.958 1.00 98.25 198 LEU A C 1
ATOM 1501 O O . LEU A 1 198 ? 10.481 -0.871 -24.971 1.00 98.25 198 LEU A O 1
ATOM 1505 N N . ALA A 1 199 ? 10.242 1.074 -23.881 1.00 98.06 199 ALA A N 1
ATOM 1506 C CA . ALA A 1 199 ? 10.699 1.929 -24.974 1.00 98.06 199 ALA A CA 1
ATOM 1507 C C . ALA A 1 199 ? 12.231 1.964 -25.173 1.00 98.06 199 ALA A C 1
ATOM 1509 O O . ALA A 1 199 ? 12.708 2.662 -26.068 1.00 98.06 199 ALA A O 1
ATOM 1510 N N . GLY A 1 200 ? 13.026 1.275 -24.344 1.00 97.69 200 GLY A N 1
ATOM 1511 C CA . GLY A 1 200 ? 14.494 1.269 -24.455 1.00 97.69 200 GLY A CA 1
ATOM 1512 C C . GLY A 1 200 ? 15.194 2.544 -23.960 1.00 97.69 200 GLY A C 1
ATOM 1513 O O . GLY A 1 200 ? 16.399 2.724 -24.164 1.00 97.69 200 GLY A O 1
ATOM 1514 N N . LYS A 1 201 ? 14.462 3.453 -23.307 1.00 98.31 201 LYS A N 1
ATOM 1515 C CA . LYS A 1 201 ? 14.994 4.729 -22.797 1.00 98.31 201 LYS A CA 1
ATOM 1516 C C . LYS A 1 201 ? 15.704 4.598 -21.453 1.00 98.31 201 LYS A C 1
ATOM 1518 O O . LYS A 1 201 ? 16.443 5.503 -21.073 1.00 98.31 201 LYS A O 1
ATOM 1523 N N . ILE A 1 202 ? 15.479 3.496 -20.755 1.00 98.44 202 ILE A N 1
ATOM 1524 C CA . ILE A 1 202 ? 16.218 3.074 -19.569 1.00 98.44 202 ILE A CA 1
ATOM 1525 C C . ILE A 1 202 ? 16.529 1.582 -19.685 1.00 98.44 202 ILE A C 1
ATOM 1527 O O . ILE A 1 202 ? 16.005 0.890 -20.566 1.00 98.44 202 ILE A O 1
ATOM 1531 N N . ASP A 1 203 ? 17.385 1.096 -18.802 1.00 98.31 203 ASP A N 1
ATOM 1532 C CA . ASP A 1 203 ? 17.944 -0.250 -18.876 1.00 98.31 203 ASP A CA 1
ATOM 1533 C C . ASP A 1 203 ? 17.343 -1.159 -17.794 1.00 98.31 203 ASP A C 1
ATOM 1535 O O . ASP A 1 203 ? 17.061 -2.326 -18.068 1.00 98.31 203 ASP A O 1
ATOM 1539 N N . ALA A 1 204 ? 16.998 -0.591 -16.631 1.00 98.19 204 ALA A N 1
ATOM 1540 C CA . ALA A 1 204 ? 16.311 -1.301 -15.558 1.00 98.19 204 ALA A CA 1
ATOM 1541 C C . ALA A 1 204 ? 15.366 -0.404 -14.739 1.00 98.19 204 ALA A C 1
ATOM 1543 O O . ALA A 1 204 ? 15.481 0.824 -14.741 1.00 98.19 204 ALA A O 1
ATOM 1544 N N . VAL A 1 205 ? 14.448 -1.023 -13.997 1.00 98.00 205 VAL A N 1
ATOM 1545 C CA . VAL A 1 205 ? 13.573 -0.380 -13.003 1.00 98.00 205 VAL A CA 1
ATOM 1546 C C . VAL A 1 205 ? 13.748 -1.088 -11.666 1.00 98.00 205 VAL A C 1
ATOM 1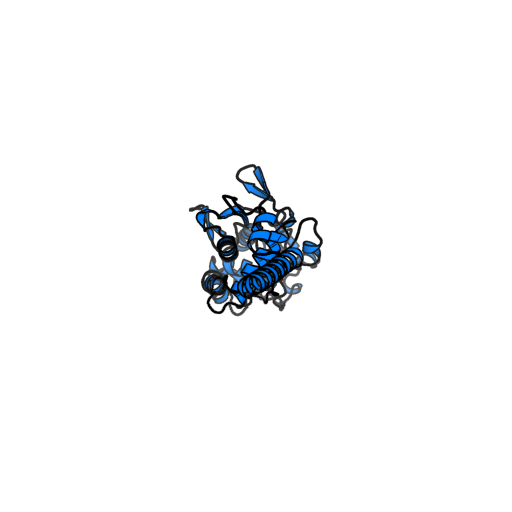548 O O . VAL A 1 205 ? 13.856 -2.307 -11.642 1.00 98.00 205 VAL A O 1
ATOM 1551 N N . THR A 1 206 ? 13.774 -0.365 -10.549 1.00 95.69 206 THR A N 1
ATOM 1552 C CA . THR A 1 206 ? 13.930 -0.970 -9.215 1.00 95.69 206 THR A CA 1
ATOM 1553 C C . THR A 1 206 ? 12.936 -0.418 -8.201 1.00 95.69 206 THR A C 1
ATOM 1555 O O . THR A 1 206 ? 12.742 0.797 -8.093 1.00 95.69 206 THR A O 1
ATOM 1558 N N . THR A 1 207 ? 12.311 -1.339 -7.471 1.00 94.62 207 THR A N 1
ATOM 1559 C CA . THR A 1 207 ? 11.459 -1.140 -6.292 1.00 94.62 207 THR A CA 1
ATOM 1560 C C . THR A 1 207 ? 11.145 -2.529 -5.714 1.00 94.62 207 THR A C 1
ATOM 1562 O O . THR A 1 207 ? 11.896 -3.480 -5.938 1.00 94.62 207 THR A O 1
ATOM 1565 N N . ASP A 1 208 ? 10.041 -2.664 -4.993 1.00 94.81 208 ASP A N 1
ATOM 1566 C CA . ASP A 1 208 ? 9.618 -3.877 -4.323 1.00 94.81 208 ASP A CA 1
ATOM 1567 C C . ASP A 1 208 ? 9.177 -4.925 -5.356 1.00 94.81 208 ASP A C 1
ATOM 1569 O O . ASP A 1 208 ? 8.508 -4.617 -6.346 1.00 94.81 208 ASP A O 1
ATOM 1573 N N . ALA A 1 209 ? 9.561 -6.179 -5.129 1.00 94.81 209 ALA A N 1
ATOM 1574 C CA . ALA A 1 209 ? 9.369 -7.281 -6.061 1.00 94.81 209 ALA A CA 1
ATOM 1575 C C . ALA A 1 209 ? 7.897 -7.486 -6.433 1.00 94.81 209 ALA A C 1
ATOM 1577 O O . ALA A 1 209 ? 7.610 -7.659 -7.613 1.00 94.81 209 ALA A O 1
ATOM 1578 N N . VAL A 1 210 ? 6.973 -7.399 -5.469 1.00 95.56 210 VAL A N 1
ATOM 1579 C CA . VAL A 1 210 ? 5.528 -7.504 -5.742 1.00 95.56 210 VAL A CA 1
ATOM 1580 C C . VAL A 1 210 ? 5.001 -6.418 -6.677 1.00 95.56 210 VAL A C 1
ATOM 1582 O O . VAL A 1 210 ? 4.207 -6.723 -7.554 1.00 95.56 210 VAL A O 1
ATOM 1585 N N . ILE A 1 211 ? 5.486 -5.176 -6.568 1.00 97.12 211 ILE A N 1
ATOM 1586 C CA . ILE A 1 211 ? 5.069 -4.090 -7.469 1.00 97.12 211 ILE A CA 1
ATOM 1587 C C . ILE A 1 211 ? 5.546 -4.398 -8.892 1.00 97.12 211 ILE A C 1
ATOM 1589 O O . ILE A 1 211 ? 4.819 -4.219 -9.867 1.00 97.12 211 ILE A O 1
ATOM 1593 N N . LEU A 1 212 ? 6.788 -4.871 -9.025 1.00 97.31 212 LEU A N 1
ATOM 1594 C CA . LEU A 1 212 ? 7.3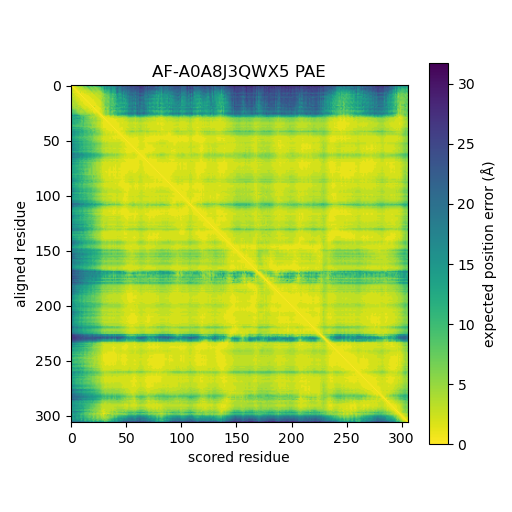74 -5.206 -10.322 1.00 97.31 212 LEU A CA 1
ATOM 1595 C C . LEU A 1 212 ? 6.746 -6.466 -10.945 1.00 97.31 212 LEU A C 1
ATOM 1597 O O . LEU A 1 212 ? 6.662 -6.555 -12.172 1.00 97.31 212 LEU A O 1
ATOM 1601 N N . ALA A 1 213 ? 6.296 -7.418 -10.124 1.00 97.06 213 ALA A N 1
ATOM 1602 C CA . ALA A 1 213 ? 5.672 -8.667 -10.554 1.00 97.06 213 ALA A CA 1
ATOM 1603 C C . ALA A 1 213 ? 4.390 -8.427 -11.361 1.00 97.06 213 ALA A C 1
ATOM 1605 O O . ALA A 1 213 ? 4.218 -9.036 -12.420 1.00 97.06 213 ALA A O 1
ATOM 1606 N N . GLY A 1 214 ? 3.552 -7.473 -10.947 1.00 97.69 214 GLY A N 1
ATOM 1607 C CA . GLY A 1 214 ? 2.354 -7.107 -11.701 1.00 97.69 214 GLY A CA 1
ATOM 1608 C C . GLY A 1 214 ? 2.650 -6.593 -13.109 1.00 97.69 214 GLY A C 1
ATOM 1609 O O . GLY A 1 214 ? 1.944 -6.924 -14.064 1.00 97.69 214 GLY A O 1
ATOM 1610 N N . PHE A 1 215 ? 3.760 -5.877 -13.305 1.00 98.19 215 PHE A N 1
ATOM 1611 C CA . PHE A 1 215 ? 4.195 -5.481 -14.649 1.00 98.19 215 PHE A CA 1
ATOM 1612 C C . PHE A 1 215 ? 4.722 -6.657 -15.476 1.00 98.19 215 PHE A C 1
ATOM 1614 O O . PHE A 1 215 ? 4.495 -6.699 -16.686 1.00 98.19 215 PHE A O 1
ATOM 1621 N N . VAL A 1 216 ? 5.400 -7.629 -14.857 1.00 97.62 216 VAL A N 1
ATOM 1622 C CA . VAL A 1 216 ? 5.790 -8.870 -15.549 1.00 97.62 216 VAL A CA 1
ATOM 1623 C C . VAL A 1 216 ? 4.550 -9.631 -16.016 1.00 97.62 216 VAL A C 1
ATOM 1625 O O . VAL A 1 216 ? 4.505 -10.041 -17.178 1.00 97.62 216 VAL A O 1
ATOM 1628 N N . HIS A 1 217 ? 3.537 -9.744 -15.155 1.00 97.00 217 HIS A N 1
ATOM 1629 C CA . HIS A 1 217 ? 2.263 -10.388 -15.468 1.00 97.00 217 HIS A CA 1
ATOM 1630 C C . HIS A 1 217 ? 1.524 -9.687 -16.623 1.00 97.00 217 HIS A C 1
ATOM 1632 O O . HIS A 1 217 ? 1.039 -10.339 -17.547 1.00 97.00 217 HIS A O 1
ATOM 1638 N N . GLN A 1 218 ? 1.500 -8.348 -16.641 1.00 96.12 218 GLN A N 1
ATOM 1639 C CA . GLN A 1 218 ? 0.888 -7.572 -17.730 1.00 96.12 218 GLN A CA 1
ATOM 1640 C C . GLN A 1 218 ? 1.649 -7.644 -19.064 1.00 96.12 218 GLN A C 1
ATOM 1642 O O . GLN A 1 218 ? 1.054 -7.450 -20.129 1.00 96.12 218 GLN A O 1
ATOM 1647 N N . HIS A 1 219 ? 2.955 -7.918 -19.035 1.00 96.62 219 HIS A N 1
ATOM 1648 C CA . HIS A 1 219 ? 3.820 -7.942 -20.217 1.00 96.62 219 HIS A CA 1
ATOM 1649 C C . HIS A 1 219 ? 4.505 -9.309 -20.401 1.00 96.62 219 HIS A C 1
ATOM 1651 O O . HIS A 1 219 ? 5.745 -9.396 -20.399 1.00 96.62 219 HIS A O 1
ATOM 1657 N N . PRO A 1 220 ? 3.723 -10.388 -20.616 1.00 93.81 220 PRO A N 1
ATOM 1658 C CA . PRO A 1 220 ? 4.250 -11.743 -20.665 1.00 93.81 220 PRO A CA 1
ATOM 1659 C C . PRO A 1 220 ? 5.302 -11.873 -21.771 1.00 93.81 220 PRO A C 1
ATOM 1661 O O . PRO A 1 220 ? 5.097 -11.477 -22.920 1.00 93.81 220 PRO A O 1
ATOM 1664 N N . GLY A 1 221 ? 6.466 -12.411 -21.408 1.00 94.06 221 GLY A N 1
ATOM 1665 C CA . GLY A 1 221 ? 7.584 -12.618 -22.332 1.00 94.06 221 GLY A CA 1
ATOM 1666 C C . GLY A 1 221 ? 8.406 -11.370 -22.685 1.00 94.06 221 GLY A C 1
ATOM 1667 O O . GLY A 1 221 ? 9.393 -11.506 -23.403 1.00 94.06 221 GLY A O 1
ATOM 1668 N N . GLN A 1 222 ? 8.068 -10.179 -22.179 1.00 97.19 222 GLN A N 1
ATOM 1669 C CA . GLN A 1 222 ? 8.818 -8.943 -22.473 1.00 97.19 222 GLN A CA 1
ATOM 1670 C C . GLN A 1 222 ? 9.691 -8.475 -21.313 1.00 97.19 222 GLN A C 1
ATOM 1672 O O . GLN A 1 222 ? 10.751 -7.894 -21.543 1.00 97.19 222 GLN A O 1
ATOM 1677 N N . LEU A 1 223 ? 9.277 -8.759 -20.080 1.00 97.50 223 LEU A N 1
ATOM 1678 C CA . LEU A 1 223 ? 9.974 -8.355 -18.862 1.00 97.50 223 LEU A CA 1
ATOM 1679 C C . LEU A 1 223 ? 10.404 -9.570 -18.026 1.00 97.50 223 LEU A C 1
ATOM 1681 O O . LEU A 1 223 ? 9.873 -10.676 -18.198 1.00 97.50 223 LEU A O 1
ATOM 1685 N N . MET A 1 224 ? 11.389 -9.367 -17.151 1.00 95.31 224 MET A N 1
ATOM 1686 C CA . MET A 1 224 ? 11.829 -10.344 -16.151 1.00 95.31 224 MET A CA 1
ATOM 1687 C C . MET A 1 224 ? 12.279 -9.654 -14.858 1.00 95.31 224 MET A C 1
ATOM 1689 O O . MET A 1 224 ? 12.850 -8.561 -14.907 1.00 95.31 224 MET A O 1
ATOM 1693 N N . LEU A 1 225 ? 12.035 -10.308 -13.719 1.00 94.75 225 LEU A N 1
ATOM 1694 C CA . LEU A 1 225 ? 12.592 -9.898 -12.432 1.00 94.75 225 LEU A CA 1
ATOM 1695 C C . LEU A 1 225 ? 13.989 -10.470 -12.228 1.00 94.75 225 LEU A C 1
ATOM 1697 O O . LEU A 1 225 ? 14.323 -11.557 -12.703 1.00 94.75 225 LEU A O 1
ATOM 1701 N N . ASN A 1 226 ? 14.784 -9.716 -11.484 1.00 93.19 226 ASN A N 1
ATOM 1702 C CA . ASN A 1 226 ? 16.117 -10.078 -11.063 1.00 93.19 226 ASN A CA 1
ATOM 1703 C C . ASN A 1 226 ? 16.220 -9.877 -9.548 1.00 93.19 226 ASN A C 1
ATOM 1705 O O . ASN A 1 226 ? 15.948 -8.788 -9.021 1.00 93.19 226 ASN A O 1
ATOM 1709 N N . ALA A 1 227 ? 16.610 -10.940 -8.848 1.00 84.62 227 ALA A N 1
ATOM 1710 C CA . ALA A 1 227 ? 16.776 -10.925 -7.406 1.00 84.62 227 ALA A CA 1
ATOM 1711 C C . ALA A 1 227 ? 18.162 -10.377 -7.058 1.00 84.62 227 ALA A C 1
ATOM 1713 O O . ALA A 1 227 ? 19.174 -10.905 -7.512 1.00 84.62 227 ALA A O 1
ATOM 1714 N N . LEU A 1 228 ? 18.212 -9.367 -6.191 1.00 80.25 228 LEU A N 1
ATOM 1715 C CA . LEU A 1 228 ? 19.471 -8.808 -5.683 1.00 80.25 228 LEU A CA 1
ATOM 1716 C C . LEU A 1 228 ? 20.055 -9.608 -4.501 1.00 80.25 228 LEU A C 1
ATOM 1718 O O . LEU A 1 228 ? 20.993 -9.149 -3.853 1.00 80.25 228 LEU A O 1
ATOM 1722 N N . GLY A 1 229 ? 19.474 -10.771 -4.178 1.00 68.00 229 GLY A N 1
ATOM 1723 C CA . GLY A 1 229 ? 19.845 -11.566 -3.002 1.00 68.00 229 GLY A CA 1
ATOM 1724 C C . GLY A 1 229 ? 19.505 -10.893 -1.667 1.00 68.00 229 GLY A C 1
ATOM 1725 O O . GLY A 1 229 ? 20.163 -11.165 -0.667 1.00 68.00 229 GLY A O 1
ATOM 1726 N N . ILE A 1 230 ? 18.520 -9.991 -1.667 1.00 66.75 230 ILE A N 1
ATOM 1727 C CA . ILE A 1 230 ? 18.024 -9.283 -0.482 1.00 66.75 230 ILE A CA 1
ATOM 1728 C C . ILE A 1 230 ? 16.798 -10.041 0.045 1.00 66.75 230 ILE A C 1
ATOM 1730 O O . ILE A 1 230 ? 15.938 -10.434 -0.744 1.00 66.75 230 ILE A O 1
ATOM 1734 N N . ASP A 1 231 ? 16.749 -10.270 1.360 1.00 73.06 231 ASP A N 1
ATOM 1735 C CA . ASP A 1 231 ? 15.631 -10.933 2.045 1.00 73.06 231 ASP A CA 1
ATOM 1736 C C . ASP A 1 231 ? 14.342 -10.080 2.011 1.00 73.06 231 ASP A C 1
ATOM 1738 O O . ASP A 1 231 ? 14.342 -8.932 1.576 1.00 73.06 231 ASP A O 1
ATOM 1742 N N . PHE A 1 232 ? 13.229 -10.632 2.509 1.00 74.44 232 PHE A N 1
ATOM 1743 C CA . PHE A 1 232 ? 11.955 -9.922 2.693 1.00 74.44 232 PHE A CA 1
ATOM 1744 C C . PHE A 1 232 ? 12.019 -8.859 3.811 1.00 74.44 232 PHE A C 1
ATOM 1746 O O . PHE A 1 232 ? 11.435 -9.034 4.888 1.00 74.44 232 PHE A O 1
ATOM 1753 N N . ASP A 1 233 ? 12.764 -7.779 3.587 1.00 83.12 233 ASP A N 1
ATOM 1754 C CA . ASP A 1 233 ? 12.985 -6.684 4.537 1.00 83.12 233 ASP A CA 1
ATOM 1755 C C . ASP A 1 233 ? 11.999 -5.511 4.386 1.00 83.12 233 ASP A C 1
ATOM 1757 O O . ASP A 1 233 ? 11.858 -4.700 5.307 1.00 83.12 233 ASP A O 1
ATOM 1761 N N . GLU A 1 234 ? 11.248 -5.456 3.286 1.00 90.56 234 GLU A N 1
ATOM 1762 C CA . GLU A 1 234 ? 10.221 -4.444 3.048 1.00 90.56 234 GLU A CA 1
ATOM 1763 C C . GLU A 1 234 ? 8.897 -4.873 3.686 1.00 90.56 234 GLU A C 1
ATOM 1765 O O . GLU A 1 234 ? 8.188 -5.751 3.195 1.00 90.56 234 GLU A O 1
ATOM 1770 N N . GLN A 1 235 ? 8.552 -4.240 4.807 1.00 96.06 235 GLN A N 1
ATOM 1771 C CA . GLN A 1 235 ? 7.308 -4.486 5.538 1.00 96.06 235 GLN A CA 1
ATOM 1772 C C . GLN A 1 235 ? 6.309 -3.368 5.261 1.00 96.06 235 GLN A C 1
ATOM 1774 O O . GLN A 1 235 ? 6.576 -2.230 5.632 1.00 96.06 235 GLN A O 1
ATOM 1779 N N . TRP A 1 236 ? 5.162 -3.645 4.649 1.00 97.81 236 TRP A N 1
ATOM 1780 C CA . TRP A 1 236 ? 4.170 -2.619 4.320 1.00 97.81 236 TRP A CA 1
ATOM 1781 C C . TRP A 1 236 ? 3.162 -2.395 5.439 1.00 97.81 236 TRP A C 1
ATOM 1783 O O . TRP A 1 236 ? 2.550 -3.337 5.936 1.00 97.81 236 TRP A O 1
ATOM 1793 N N . GLY A 1 237 ? 2.946 -1.131 5.805 1.00 98.25 237 GLY A N 1
ATOM 1794 C CA . GLY A 1 237 ? 1.970 -0.717 6.809 1.00 98.25 237 GLY A CA 1
ATOM 1795 C C . GLY A 1 237 ? 1.006 0.338 6.278 1.00 98.25 237 GLY A C 1
ATOM 1796 O O . GLY A 1 237 ? 1.301 1.069 5.334 1.00 98.25 237 GLY A O 1
ATOM 1797 N N . MET A 1 238 ? -0.153 0.449 6.917 1.00 98.75 238 MET A N 1
ATOM 1798 C CA . MET A 1 238 ? -1.138 1.489 6.629 1.00 98.75 238 MET A CA 1
ATOM 1799 C C . MET A 1 238 ? -0.843 2.720 7.491 1.00 98.75 238 MET A C 1
ATOM 1801 O O . MET A 1 238 ? -0.657 2.581 8.701 1.00 98.75 238 MET A O 1
ATOM 1805 N N . ASN A 1 239 ? -0.801 3.920 6.907 1.00 98.62 239 ASN A N 1
ATOM 1806 C CA . ASN A 1 239 ? -0.612 5.154 7.680 1.00 98.62 239 ASN A CA 1
ATOM 1807 C C . ASN A 1 239 ? -1.972 5.718 8.118 1.00 98.62 239 ASN A C 1
ATOM 1809 O O . ASN A 1 239 ? -2.841 5.962 7.283 1.00 98.62 239 ASN A O 1
ATOM 1813 N N . VAL A 1 240 ? -2.138 5.933 9.424 1.00 98.56 240 VAL A N 1
ATOM 1814 C CA . VAL A 1 240 ? -3.382 6.420 10.056 1.00 98.56 240 VAL A CA 1
ATOM 1815 C C . VAL A 1 240 ? -3.305 7.878 10.523 1.00 98.56 240 VAL A C 1
ATOM 1817 O O . VAL A 1 240 ? -4.201 8.358 11.221 1.00 98.56 240 VAL A O 1
ATOM 1820 N N . GLY A 1 241 ? -2.214 8.580 10.221 1.00 98.19 241 GLY A N 1
ATOM 1821 C CA . GLY A 1 241 ? -2.053 9.957 10.672 1.00 98.19 241 GLY A CA 1
ATOM 1822 C C . GLY A 1 241 ? -1.839 10.043 12.180 1.00 98.19 241 GLY A C 1
ATOM 1823 O O . GLY A 1 241 ? -1.268 9.151 12.804 1.00 98.19 241 GLY A O 1
ATOM 1824 N N . ASP A 1 242 ? -2.389 11.080 12.801 1.00 97.31 242 ASP A N 1
ATOM 1825 C CA . ASP A 1 242 ? -2.413 11.225 14.263 1.00 97.31 242 ASP A CA 1
ATOM 1826 C C . ASP A 1 242 ? -3.547 10.420 14.938 1.00 97.31 242 ASP A C 1
ATOM 1828 O O . ASP A 1 242 ? -3.713 10.458 16.161 1.00 97.31 242 ASP A O 1
ATOM 1832 N N . ASN A 1 243 ? -4.336 9.654 14.173 1.00 98.00 243 ASN A N 1
ATOM 1833 C CA . ASN A 1 243 ? -5.483 8.908 14.688 1.00 98.00 243 ASN A CA 1
ATOM 1834 C C . ASN A 1 243 ? -5.065 7.559 15.306 1.00 98.00 243 ASN A C 1
ATOM 1836 O O . ASN A 1 243 ? -5.245 6.480 14.739 1.00 98.00 243 ASN A O 1
ATOM 1840 N N . LEU A 1 244 ? -4.507 7.599 16.518 1.00 97.62 244 LEU A N 1
ATOM 1841 C CA . LEU A 1 244 ? -4.037 6.394 17.221 1.00 97.62 244 LEU A CA 1
ATOM 1842 C C . LEU A 1 244 ? -5.166 5.421 17.615 1.00 97.62 244 LEU A C 1
ATOM 1844 O O . LEU A 1 244 ? -4.922 4.217 17.769 1.00 97.62 244 LEU A O 1
ATOM 1848 N N . ALA A 1 245 ? -6.399 5.916 17.757 1.00 98.12 245 ALA A N 1
ATOM 1849 C CA . ALA A 1 245 ? -7.569 5.067 17.959 1.00 98.12 245 ALA A CA 1
ATOM 1850 C C . ALA A 1 245 ? -7.850 4.230 16.700 1.00 98.12 245 ALA A C 1
ATOM 1852 O O . ALA A 1 245 ? -7.979 3.008 16.803 1.00 98.12 245 ALA A O 1
ATOM 1853 N N . LEU A 1 246 ? -7.812 4.855 15.514 1.00 98.50 246 LEU A N 1
ATOM 1854 C CA . LEU A 1 246 ? -7.877 4.153 14.231 1.00 98.50 246 LEU A CA 1
ATOM 1855 C C . LEU A 1 246 ? -6.730 3.151 14.092 1.00 98.50 246 LEU A C 1
ATOM 1857 O O . LEU A 1 246 ? -6.991 1.999 13.768 1.00 98.50 246 LEU A O 1
ATOM 1861 N N . ARG A 1 247 ? -5.486 3.514 14.441 1.00 98.44 247 ARG A N 1
ATOM 1862 C CA . ARG A 1 247 ? -4.352 2.564 14.440 1.00 98.44 247 ARG A CA 1
ATOM 1863 C C . ARG A 1 247 ? -4.647 1.293 15.229 1.00 98.44 247 ARG A C 1
ATOM 1865 O O . ARG A 1 247 ? -4.313 0.194 14.796 1.00 98.44 247 ARG A O 1
ATOM 1872 N N . THR A 1 248 ? -5.254 1.447 16.403 1.00 98.38 248 THR A N 1
ATOM 1873 C CA . THR A 1 248 ? -5.595 0.318 17.276 1.00 98.38 248 THR A CA 1
ATOM 1874 C C . THR A 1 248 ? -6.660 -0.569 16.635 1.00 98.38 248 THR A C 1
ATOM 1876 O O . THR A 1 248 ? -6.534 -1.789 16.691 1.00 98.38 248 THR A O 1
ATOM 1879 N N . LEU A 1 249 ? -7.663 0.025 15.983 1.00 98.50 249 LEU A N 1
ATOM 1880 C CA . LEU A 1 249 ? -8.712 -0.703 15.265 1.00 98.50 249 LEU A CA 1
ATOM 1881 C C . LEU A 1 249 ? -8.194 -1.398 13.995 1.00 98.50 249 LEU A C 1
ATOM 1883 O O . LEU A 1 249 ? -8.543 -2.551 13.747 1.00 98.50 249 LEU A O 1
ATOM 1887 N N . VAL A 1 250 ? -7.320 -0.745 13.224 1.00 98.69 250 VAL A N 1
ATOM 1888 C CA . VAL A 1 250 ? -6.640 -1.356 12.069 1.00 98.69 250 VAL A CA 1
ATOM 1889 C C . VAL A 1 250 ? -5.832 -2.567 12.534 1.00 98.69 250 VAL A C 1
ATOM 1891 O O . VAL A 1 250 ? -5.993 -3.660 12.002 1.00 98.69 250 VAL A O 1
ATOM 1894 N N . ASN A 1 251 ? -5.033 -2.416 13.593 1.00 98.75 251 ASN A N 1
ATOM 1895 C CA . ASN A 1 251 ? -4.255 -3.523 14.150 1.00 98.75 251 ASN A CA 1
ATOM 1896 C C . ASN A 1 251 ? -5.131 -4.638 14.736 1.00 98.75 251 ASN A C 1
ATOM 1898 O O . ASN A 1 251 ? -4.731 -5.796 14.670 1.00 98.75 251 ASN A O 1
ATOM 1902 N N . LEU A 1 252 ? -6.309 -4.321 15.290 1.00 98.00 252 LEU A N 1
ATOM 1903 C CA . LEU A 1 252 ? -7.286 -5.329 15.712 1.00 98.00 252 LEU A CA 1
ATOM 1904 C C . LEU A 1 252 ? -7.782 -6.151 14.516 1.00 98.00 252 LEU A C 1
ATOM 1906 O O . LEU A 1 252 ? -7.805 -7.374 14.593 1.00 98.00 252 LEU A O 1
ATOM 1910 N N . SER A 1 253 ? -8.112 -5.480 13.411 1.00 98.19 253 SER A N 1
ATOM 1911 C CA . SER A 1 253 ? -8.584 -6.117 12.172 1.00 98.19 253 SER A CA 1
ATOM 1912 C C . SER A 1 253 ? -7.503 -7.028 11.578 1.00 98.19 253 SER A C 1
ATOM 1914 O O . SER A 1 253 ? -7.746 -8.197 11.293 1.00 98.19 253 SER A O 1
ATOM 1916 N N . LEU A 1 254 ? -6.259 -6.536 11.498 1.00 98.69 254 LEU A N 1
ATOM 1917 C CA . LEU A 1 254 ? -5.114 -7.336 11.049 1.00 98.69 254 LEU A CA 1
ATOM 1918 C C . LEU A 1 254 ? -4.817 -8.509 11.998 1.00 98.69 254 LEU A C 1
ATOM 1920 O O . LEU A 1 254 ? -4.433 -9.581 11.538 1.00 98.69 254 LEU A O 1
ATOM 1924 N N . TYR A 1 255 ? -4.999 -8.332 13.311 1.00 98.06 255 TYR A N 1
ATOM 1925 C CA . TYR A 1 255 ? -4.842 -9.406 14.292 1.00 98.06 255 TYR A CA 1
ATOM 1926 C C . TYR A 1 255 ? -5.899 -10.501 14.105 1.00 98.06 255 TYR A C 1
ATOM 1928 O O . TYR A 1 255 ? -5.545 -11.677 14.106 1.00 98.06 255 TYR A O 1
ATOM 1936 N N . HIS A 1 256 ? -7.170 -10.139 13.911 1.00 96.75 256 HIS A N 1
ATOM 1937 C CA . HIS A 1 256 ? -8.227 -11.112 13.627 1.00 96.75 256 HIS A CA 1
ATOM 1938 C C . HIS A 1 256 ? -7.960 -11.853 12.321 1.00 96.75 256 HIS A C 1
ATOM 1940 O O . HIS A 1 256 ? -7.875 -13.074 12.356 1.00 96.75 256 HIS A O 1
ATOM 1946 N N . SER A 1 257 ? -7.665 -11.130 11.238 1.00 98.00 257 SER A N 1
ATOM 1947 C CA . SER A 1 257 ? -7.257 -11.727 9.959 1.00 98.00 257 SER A CA 1
ATOM 1948 C C . SER A 1 257 ? -6.118 -12.735 10.113 1.00 98.00 257 SER A C 1
ATOM 1950 O O . SER A 1 257 ? -6.119 -13.780 9.478 1.00 98.00 257 SER A O 1
ATOM 1952 N N . ARG A 1 258 ? -5.145 -12.460 10.994 1.00 97.50 258 ARG A N 1
ATOM 1953 C CA . ARG A 1 258 ? -3.984 -13.340 11.162 1.00 97.50 258 ARG A CA 1
ATOM 1954 C C . ARG A 1 258 ? -4.264 -14.597 11.986 1.00 97.50 258 ARG A C 1
ATOM 1956 O O . ARG A 1 258 ? -3.595 -15.614 11.764 1.00 97.50 258 ARG A O 1
ATOM 1963 N N . TYR A 1 259 ? -5.113 -14.496 13.010 1.00 96.94 259 TYR A N 1
ATOM 1964 C CA . TYR A 1 259 ? -5.216 -15.495 14.084 1.00 96.94 259 TYR A CA 1
ATOM 1965 C C . TYR A 1 259 ? -6.603 -16.124 14.250 1.00 96.94 259 TYR A C 1
ATOM 1967 O O . TYR A 1 259 ? -6.712 -17.130 14.954 1.00 96.94 259 TYR A O 1
ATOM 1975 N N . ASP A 1 260 ? -7.646 -15.577 13.628 1.00 95.56 260 ASP A N 1
ATOM 1976 C CA . ASP A 1 260 ? -8.935 -16.249 13.501 1.00 95.56 260 ASP A CA 1
ATOM 1977 C C . ASP A 1 260 ? -8.863 -17.243 12.338 1.00 95.56 260 ASP A C 1
ATOM 1979 O O . ASP A 1 260 ? -8.758 -16.861 11.180 1.00 95.56 260 ASP A O 1
ATOM 1983 N N . ALA A 1 261 ? -8.934 -18.541 12.640 1.00 93.00 261 ALA A N 1
ATOM 1984 C CA . ALA A 1 261 ? -8.833 -19.597 11.632 1.00 93.00 261 ALA A CA 1
ATOM 1985 C C . ALA A 1 261 ? -9.997 -19.616 10.621 1.00 93.00 261 ALA A C 1
ATOM 1987 O O . ALA A 1 261 ? -9.941 -20.366 9.645 1.00 93.00 261 ALA A O 1
ATOM 1988 N N . THR A 1 262 ? -11.068 -18.861 10.877 1.00 95.81 262 THR A N 1
ATOM 1989 C CA . THR A 1 262 ? -12.212 -18.728 9.968 1.00 95.81 262 THR A CA 1
ATOM 1990 C C . THR A 1 262 ? -12.112 -17.509 9.056 1.00 95.81 262 THR A C 1
ATOM 1992 O O . THR A 1 262 ? -12.797 -17.470 8.032 1.00 95.81 262 THR A O 1
ATOM 1995 N N . ASP A 1 263 ? -11.244 -16.550 9.383 1.00 96.94 263 ASP A N 1
ATOM 1996 C CA . ASP A 1 263 ? -10.972 -15.401 8.533 1.00 96.94 263 ASP A CA 1
ATOM 1997 C C . ASP A 1 263 ? -9.932 -15.785 7.480 1.00 96.94 263 ASP A C 1
ATOM 1999 O O . ASP A 1 263 ? -8.833 -16.226 7.800 1.00 96.94 263 ASP A O 1
ATOM 2003 N N . ARG A 1 264 ? -10.314 -15.661 6.209 1.00 97.75 264 ARG A N 1
ATOM 2004 C CA . ARG A 1 264 ? -9.454 -15.958 5.056 1.00 97.75 264 ARG A CA 1
ATOM 2005 C C . ARG A 1 264 ? -9.278 -14.760 4.135 1.00 97.75 264 ARG A C 1
ATOM 2007 O O . ARG A 1 264 ? -8.802 -14.912 3.016 1.00 97.75 264 ARG A O 1
ATOM 2014 N N . ARG A 1 265 ? -9.706 -13.567 4.559 1.00 98.12 265 ARG A N 1
ATOM 2015 C CA . ARG A 1 265 ? -9.761 -12.389 3.681 1.00 98.12 265 ARG A CA 1
ATOM 2016 C C . ARG A 1 265 ? -8.377 -12.005 3.150 1.00 98.12 265 ARG A C 1
ATOM 2018 O O . ARG A 1 265 ? -8.276 -11.632 1.985 1.00 98.12 265 ARG A O 1
ATOM 2025 N N . TRP A 1 266 ? -7.332 -12.125 3.974 1.00 98.56 266 TRP A N 1
ATOM 2026 C CA . TRP A 1 266 ? -5.949 -11.881 3.555 1.00 98.56 266 TRP A CA 1
ATOM 2027 C C . TRP A 1 266 ? -5.456 -12.957 2.586 1.00 98.56 266 TRP A C 1
ATOM 2029 O O . TRP A 1 266 ? -4.942 -12.623 1.521 1.00 98.56 266 TRP A O 1
ATOM 2039 N N . GLU A 1 267 ? -5.652 -14.239 2.911 1.00 98.38 267 GLU A N 1
ATOM 2040 C CA . GLU A 1 267 ? -5.244 -15.353 2.050 1.00 98.38 267 GLU A CA 1
ATOM 2041 C C . GLU A 1 267 ? -5.946 -15.273 0.697 1.00 98.38 267 GLU A C 1
ATOM 2043 O O . GLU A 1 267 ? -5.295 -15.358 -0.335 1.00 98.38 267 GLU A O 1
ATOM 2048 N N . ASP A 1 268 ? -7.256 -15.045 0.681 1.00 98.38 268 ASP A N 1
ATOM 2049 C CA . ASP A 1 268 ? -8.038 -14.948 -0.549 1.00 98.38 268 ASP A CA 1
ATOM 2050 C C . ASP A 1 268 ? -7.627 -13.733 -1.399 1.00 98.38 268 ASP A C 1
ATOM 2052 O O . ASP A 1 268 ? -7.735 -13.783 -2.625 1.00 98.38 268 ASP A O 1
ATOM 2056 N N . ALA A 1 269 ? -7.157 -12.643 -0.780 1.00 98.38 269 ALA A N 1
ATOM 2057 C CA . ALA A 1 269 ? -6.545 -11.525 -1.497 1.00 98.38 269 ALA A CA 1
ATOM 2058 C C . ALA A 1 269 ? -5.178 -11.898 -2.074 1.00 98.38 269 ALA A C 1
ATOM 2060 O O . ALA A 1 269 ? -4.929 -11.681 -3.256 1.00 98.38 269 ALA A O 1
ATOM 2061 N N . PHE A 1 270 ? -4.322 -12.553 -1.292 1.00 98.19 270 PHE A N 1
ATOM 2062 C CA . PHE A 1 270 ? -3.016 -13.003 -1.768 1.00 98.19 270 PHE A CA 1
ATOM 2063 C C . PHE A 1 270 ? -3.151 -13.974 -2.953 1.00 98.19 270 PHE A C 1
ATOM 2065 O O . PHE A 1 270 ? -2.486 -13.818 -3.977 1.00 98.19 270 PHE A O 1
ATOM 2072 N N . GLU A 1 271 ? -4.048 -14.958 -2.840 1.00 97.75 271 GLU A N 1
ATOM 2073 C CA . GLU A 1 271 ? -4.334 -15.949 -3.883 1.00 97.75 271 GLU A CA 1
ATOM 2074 C C . GLU A 1 271 ? -4.842 -15.318 -5.180 1.00 97.75 271 GLU A C 1
ATOM 2076 O O . GLU A 1 271 ? -4.484 -15.765 -6.270 1.00 97.75 271 GLU A O 1
ATOM 2081 N N . ARG A 1 272 ? -5.701 -14.302 -5.070 1.00 97.62 272 ARG A N 1
ATOM 2082 C CA . ARG A 1 272 ? -6.305 -13.645 -6.228 1.00 97.62 272 ARG A CA 1
ATOM 2083 C C . ARG A 1 272 ? -5.336 -12.683 -6.901 1.00 97.62 272 ARG A C 1
ATOM 2085 O O . ARG A 1 272 ? -5.232 -12.708 -8.124 1.00 97.62 272 ARG A O 1
ATOM 2092 N N . ASP A 1 273 ? -4.683 -11.838 -6.111 1.00 97.00 273 ASP A N 1
ATOM 2093 C CA . ASP A 1 273 ? -4.012 -10.647 -6.621 1.00 97.00 273 ASP A CA 1
ATOM 2094 C C . ASP A 1 273 ? -2.501 -10.866 -6.801 1.00 97.00 273 ASP A C 1
ATOM 2096 O O . ASP A 1 273 ? -1.932 -10.365 -7.763 1.00 97.00 273 ASP A O 1
ATOM 2100 N N . LEU A 1 274 ? -1.850 -11.666 -5.941 1.00 96.69 274 LEU A N 1
ATOM 2101 C CA . LEU A 1 274 ? -0.383 -11.815 -5.939 1.00 96.69 274 LEU A CA 1
ATOM 2102 C C . LEU A 1 274 ? 0.103 -13.176 -6.444 1.00 96.69 274 LEU A C 1
ATOM 2104 O O . LEU A 1 274 ? 1.171 -13.267 -7.055 1.00 96.69 274 LEU A O 1
ATOM 2108 N N . ARG A 1 275 ? -0.651 -14.261 -6.221 1.00 95.94 275 ARG A N 1
ATOM 2109 C CA . ARG A 1 275 ? -0.209 -15.606 -6.630 1.00 95.94 275 ARG A CA 1
ATOM 2110 C C . ARG A 1 275 ? -0.018 -15.767 -8.149 1.00 95.94 275 ARG A C 1
ATOM 2112 O O . ARG A 1 275 ? 0.961 -16.419 -8.529 1.00 95.94 275 ARG A O 1
ATOM 2119 N N . PRO A 1 276 ? -0.866 -15.204 -9.031 1.00 95.81 276 PRO A N 1
ATOM 2120 C CA . PRO A 1 276 ? -0.614 -15.246 -10.473 1.00 95.81 276 PRO A CA 1
ATOM 2121 C C . PRO A 1 276 ? 0.692 -14.536 -10.858 1.00 95.81 276 PRO A C 1
ATOM 2123 O O . PRO A 1 276 ? 1.499 -15.076 -11.612 1.00 95.81 276 PRO A O 1
ATOM 2126 N N . GLU A 1 277 ? 0.953 -13.370 -10.270 1.00 95.00 277 GLU A N 1
ATOM 2127 C CA . GLU A 1 277 ? 2.142 -12.556 -10.553 1.00 95.00 277 GLU A CA 1
ATOM 2128 C C . GLU A 1 277 ? 3.426 -13.217 -10.034 1.00 95.00 277 GLU A C 1
ATOM 2130 O O . GLU A 1 277 ? 4.474 -13.191 -10.688 1.00 95.00 277 GLU A O 1
ATOM 2135 N N . GLN A 1 278 ? 3.323 -13.890 -8.886 1.00 92.50 278 GLN A N 1
ATOM 2136 C CA . GLN A 1 278 ? 4.369 -14.742 -8.331 1.00 92.50 278 GLN A CA 1
ATOM 2137 C C . GLN A 1 278 ? 4.728 -15.889 -9.283 1.00 92.50 278 GLN A C 1
ATOM 2139 O O . GLN A 1 278 ? 5.910 -16.198 -9.442 1.00 92.50 278 GLN A O 1
ATOM 2144 N N . HIS A 1 279 ? 3.737 -16.532 -9.910 1.00 92.81 279 HIS A N 1
ATOM 2145 C CA . HIS A 1 279 ? 3.975 -17.642 -10.835 1.00 92.81 279 HIS A CA 1
ATOM 2146 C C . HIS A 1 279 ? 4.778 -17.199 -12.065 1.00 92.81 279 HIS A C 1
ATOM 2148 O O . HIS A 1 279 ? 5.752 -17.857 -12.436 1.00 92.81 279 HIS A O 1
ATOM 2154 N N . ASP A 1 280 ? 4.425 -16.049 -12.638 1.00 92.94 280 ASP A N 1
ATOM 2155 C CA . ASP A 1 280 ? 5.079 -15.504 -13.833 1.00 92.94 280 ASP A CA 1
ATOM 2156 C C . ASP A 1 280 ? 6.483 -14.939 -13.559 1.00 92.94 280 ASP A C 1
ATOM 2158 O O . ASP A 1 280 ? 7.284 -14.762 -14.484 1.00 92.94 280 ASP A O 1
ATOM 2162 N N . SER A 1 281 ? 6.791 -14.693 -12.284 1.00 91.44 281 SER A N 1
ATOM 2163 C CA . SER A 1 281 ? 8.054 -14.119 -11.810 1.00 91.44 281 SER A CA 1
ATOM 2164 C C . SER A 1 281 ? 9.055 -15.157 -11.286 1.00 91.44 281 SER A C 1
ATOM 2166 O O . SER A 1 281 ? 10.159 -14.801 -10.865 1.00 91.44 281 SER A O 1
ATOM 2168 N N . LEU A 1 282 ? 8.709 -16.450 -11.331 1.00 86.69 282 LEU A N 1
ATOM 2169 C CA . LEU A 1 282 ? 9.618 -17.522 -10.927 1.00 86.69 282 LEU A CA 1
ATOM 2170 C C . LEU A 1 282 ? 10.933 -17.489 -11.737 1.00 86.69 282 LEU A C 1
ATOM 2172 O O . LEU A 1 282 ? 10.925 -17.202 -12.937 1.00 86.69 282 LEU A O 1
ATOM 2176 N N . PRO A 1 283 ? 12.079 -17.823 -11.109 1.00 85.81 283 PRO A N 1
ATOM 2177 C CA . PRO A 1 283 ? 12.220 -18.464 -9.795 1.00 85.81 283 PRO A CA 1
ATOM 2178 C C . PRO A 1 283 ? 12.225 -17.509 -8.591 1.00 85.81 283 PRO A C 1
ATOM 2180 O O . PRO A 1 283 ? 12.382 -17.978 -7.467 1.00 85.81 283 PRO A O 1
ATOM 2183 N N . GLN A 1 284 ? 12.099 -16.198 -8.793 1.00 84.06 284 GLN A N 1
ATOM 2184 C CA . GLN A 1 284 ? 12.139 -15.244 -7.690 1.00 84.06 284 GLN A CA 1
ATOM 2185 C C . GLN A 1 284 ? 10.812 -15.237 -6.920 1.00 84.06 284 GLN A C 1
ATOM 2187 O O . GLN A 1 284 ? 9.746 -15.042 -7.501 1.00 84.06 284 GLN A O 1
ATOM 2192 N N . GLU A 1 285 ? 10.881 -15.398 -5.600 1.00 86.00 285 GLU A N 1
ATOM 2193 C CA . GLU A 1 285 ? 9.749 -15.139 -4.708 1.00 86.00 285 GLU A CA 1
ATOM 2194 C C . GLU A 1 285 ? 9.557 -13.620 -4.546 1.00 86.00 285 GLU A C 1
ATOM 2196 O O . GLU A 1 285 ? 10.523 -12.885 -4.333 1.00 86.00 285 GLU A O 1
ATOM 2201 N N . VAL A 1 286 ? 8.328 -13.135 -4.723 1.00 89.81 286 VAL A N 1
ATOM 2202 C CA . VAL A 1 286 ? 8.002 -11.705 -4.769 1.00 89.81 286 VAL A CA 1
ATOM 2203 C C . VAL A 1 286 ? 7.493 -11.202 -3.422 1.00 89.81 286 VAL A C 1
ATOM 2205 O O . VAL A 1 286 ? 7.875 -10.112 -3.015 1.00 89.81 286 VAL A O 1
ATOM 2208 N N . ALA A 1 287 ? 6.734 -12.011 -2.679 1.00 92.75 287 ALA A N 1
ATOM 2209 C CA . ALA A 1 287 ? 6.313 -11.724 -1.307 1.00 92.75 287 ALA A CA 1
ATOM 2210 C C . ALA A 1 287 ? 6.144 -12.998 -0.486 1.00 92.75 287 ALA A C 1
ATOM 2212 O O . ALA A 1 287 ? 5.910 -14.074 -1.030 1.00 92.75 287 ALA A O 1
ATOM 2213 N N . ASN A 1 288 ? 6.174 -12.830 0.836 1.00 92.50 288 ASN A N 1
ATOM 2214 C CA . ASN A 1 288 ? 5.813 -13.890 1.763 1.00 92.50 288 ASN A CA 1
ATOM 2215 C C . ASN A 1 288 ? 4.338 -14.283 1.581 1.00 92.50 288 ASN A C 1
ATOM 2217 O O . ASN A 1 288 ? 3.450 -13.439 1.710 1.00 92.50 288 ASN A O 1
ATOM 2221 N N . ASP A 1 289 ? 4.080 -15.571 1.360 1.00 93.06 289 ASP A N 1
ATOM 2222 C CA . ASP A 1 289 ? 2.734 -16.121 1.154 1.00 93.06 289 ASP A CA 1
ATOM 2223 C C . ASP A 1 289 ? 1.901 -16.282 2.437 1.00 93.06 289 ASP A C 1
ATOM 2225 O O . ASP A 1 289 ? 0.841 -16.913 2.435 1.00 93.06 289 ASP A O 1
ATOM 2229 N N . ARG A 1 290 ? 2.361 -15.698 3.548 1.00 94.50 290 ARG A N 1
ATOM 2230 C CA . ARG A 1 290 ? 1.655 -15.656 4.828 1.00 94.50 290 ARG A CA 1
ATOM 2231 C C . ARG A 1 290 ? 1.598 -14.240 5.367 1.00 94.50 290 ARG A C 1
ATOM 2233 O O . ARG A 1 290 ? 2.599 -13.524 5.399 1.00 94.50 290 ARG A O 1
ATOM 2240 N N . GLN A 1 291 ? 0.445 -13.897 5.937 1.00 97.06 291 GLN A N 1
ATOM 2241 C CA . GLN A 1 291 ? 0.281 -12.625 6.619 1.00 97.06 291 GLN A CA 1
ATOM 2242 C C . GLN A 1 291 ? 1.349 -12.460 7.724 1.00 97.06 291 GLN A C 1
ATOM 2244 O O . GLN A 1 291 ? 1.546 -13.379 8.543 1.00 97.06 291 GLN A O 1
ATOM 2249 N N . PRO A 1 292 ? 2.019 -11.292 7.796 1.00 97.00 292 PRO A N 1
ATOM 2250 C CA . PRO A 1 292 ? 2.965 -10.995 8.862 1.00 97.00 292 PRO A CA 1
ATOM 2251 C C . PRO A 1 292 ? 2.336 -11.150 10.259 1.00 97.00 292 PRO A C 1
ATOM 2253 O O . PRO A 1 292 ? 1.132 -10.946 10.436 1.00 97.00 292 PRO A O 1
ATOM 2256 N N . PRO A 1 293 ? 3.117 -11.529 11.286 1.00 95.94 293 PRO A N 1
ATOM 2257 C CA . PRO A 1 293 ? 2.606 -11.640 12.647 1.00 95.94 293 PRO A CA 1
ATOM 2258 C C . PRO A 1 293 ? 2.172 -10.272 13.187 1.00 95.94 293 PRO A C 1
ATOM 2260 O O . PRO A 1 293 ? 2.870 -9.271 13.025 1.00 95.94 293 PRO A O 1
ATOM 2263 N N . VAL A 1 294 ? 1.044 -10.245 13.899 1.00 96.31 294 VAL A N 1
ATOM 2264 C CA . VAL A 1 294 ? 0.459 -9.019 14.459 1.00 96.31 294 VAL A CA 1
ATOM 2265 C C . VAL A 1 294 ? 0.380 -9.143 15.977 1.00 96.31 294 VAL A C 1
ATOM 2267 O O . VAL A 1 294 ? -0.102 -10.136 16.517 1.00 96.31 294 VAL A O 1
ATOM 2270 N N . ALA A 1 295 ? 0.851 -8.140 16.713 1.00 95.06 295 ALA A N 1
ATOM 2271 C CA . ALA A 1 295 ? 0.723 -8.155 18.166 1.00 95.06 295 ALA A CA 1
ATOM 2272 C C . ALA A 1 295 ? -0.747 -7.996 18.585 1.00 95.06 295 ALA A C 1
ATOM 2274 O O . ALA A 1 295 ? -1.464 -7.153 18.043 1.00 95.06 295 ALA A O 1
ATOM 2275 N N . LYS A 1 296 ? -1.185 -8.757 19.597 1.00 92.12 296 LYS A N 1
ATOM 2276 C CA . LYS A 1 296 ? -2.530 -8.594 20.160 1.00 92.12 296 LYS A CA 1
ATOM 2277 C C . LYS A 1 296 ? -2.688 -7.184 20.725 1.00 92.12 296 LYS A C 1
ATOM 2279 O O . LYS A 1 296 ? -1.941 -6.776 21.617 1.00 92.12 296 LYS A O 1
ATOM 2284 N N . VAL A 1 297 ? -3.686 -6.454 20.238 1.00 93.00 297 VAL A N 1
ATOM 2285 C CA . VAL A 1 297 ? -4.023 -5.130 20.765 1.00 93.00 297 VAL A CA 1
ATOM 2286 C C . VAL A 1 297 ? -4.840 -5.236 22.049 1.00 93.00 297 VAL A C 1
ATOM 2288 O O . VAL A 1 297 ? -5.602 -6.178 22.269 1.00 93.00 297 VAL A O 1
ATOM 2291 N N . ARG A 1 298 ? -4.679 -4.247 22.930 1.00 89.44 298 ARG A N 1
ATOM 2292 C CA . ARG A 1 298 ? -5.431 -4.166 24.184 1.00 89.44 298 ARG A CA 1
ATOM 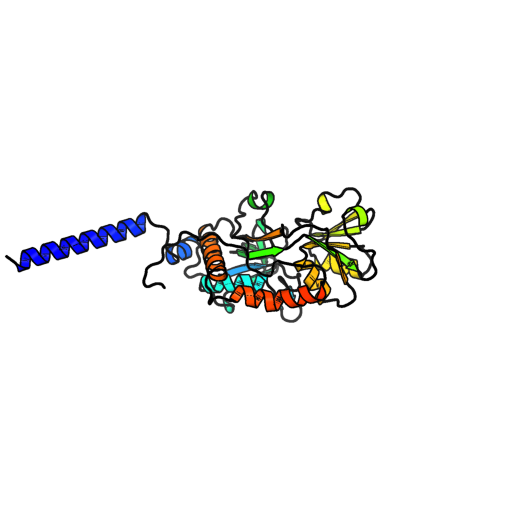2293 C C . ARG A 1 298 ? -6.769 -3.476 23.939 1.00 89.44 298 ARG A C 1
ATOM 2295 O O . ARG A 1 298 ? -6.878 -2.271 24.143 1.00 89.44 298 ARG A O 1
ATOM 2302 N N . VAL A 1 299 ? -7.769 -4.252 23.542 1.00 89.69 299 VAL A N 1
ATOM 2303 C CA . VAL A 1 299 ? -9.172 -3.824 23.457 1.00 89.69 299 VAL A CA 1
ATOM 2304 C C . VAL A 1 299 ? -9.987 -4.640 24.452 1.00 89.69 299 VAL A C 1
ATOM 2306 O O . VAL A 1 299 ? -9.727 -5.826 24.658 1.00 89.69 299 VAL A O 1
ATOM 2309 N N . ARG A 1 300 ? -10.922 -3.988 25.144 1.00 90.25 300 ARG A N 1
ATOM 2310 C CA . ARG A 1 300 ? -11.852 -4.680 26.037 1.00 90.25 300 ARG A CA 1
ATOM 2311 C C . ARG A 1 300 ? -12.910 -5.390 25.197 1.00 90.25 300 ARG A C 1
ATOM 2313 O O . ARG A 1 300 ? -13.631 -4.726 24.461 1.00 90.25 300 ARG A O 1
ATOM 2320 N N . GLU A 1 301 ? -13.003 -6.701 25.376 1.00 80.94 301 GLU A N 1
ATOM 2321 C CA . GLU A 1 301 ? -14.039 -7.570 24.811 1.00 80.94 301 GLU A CA 1
ATOM 2322 C C . GLU A 1 301 ? -14.862 -8.153 25.956 1.00 80.94 301 GLU A C 1
ATOM 2324 O O . GLU A 1 301 ? -14.303 -8.671 26.935 1.00 80.94 301 GLU A O 1
ATOM 2329 N N . TRP A 1 302 ? -16.183 -8.082 25.851 1.00 75.62 302 TRP A N 1
ATOM 2330 C CA . TRP A 1 302 ? -17.059 -8.738 26.809 1.00 75.62 302 TRP A CA 1
ATOM 2331 C C . TRP A 1 302 ? -17.291 -10.213 26.442 1.00 75.62 302 TRP A C 1
ATOM 2333 O O . TRP A 1 302 ? -17.301 -10.568 25.266 1.00 75.62 302 TRP A O 1
ATOM 2343 N N . PRO A 1 303 ? -17.535 -11.106 27.422 1.00 70.44 303 PRO A N 1
ATOM 2344 C CA . PRO A 1 303 ? -17.760 -12.532 27.157 1.00 70.44 303 PRO A CA 1
ATOM 2345 C C . PRO A 1 303 ? -18.926 -12.854 26.208 1.00 70.44 303 PRO A C 1
ATOM 2347 O O . PRO A 1 303 ? -18.962 -13.952 25.668 1.00 70.44 303 PRO A O 1
ATOM 2350 N N . TRP A 1 304 ? -19.875 -11.930 26.043 1.00 73.38 304 TRP A N 1
ATOM 2351 C CA . TRP A 1 304 ? -21.051 -12.059 25.173 1.00 73.38 304 TRP A CA 1
ATOM 2352 C C . TRP A 1 304 ? -20.890 -11.363 23.811 1.00 73.38 304 TRP A C 1
ATOM 2354 O O . TRP A 1 304 ? -21.830 -11.363 23.025 1.00 73.38 304 TRP A O 1
ATOM 2364 N N . GLU A 1 305 ? -19.739 -10.737 23.551 1.00 64.69 305 GLU A N 1
ATOM 2365 C CA . GLU A 1 305 ? -19.384 -10.143 22.250 1.00 64.69 305 GLU A CA 1
ATOM 2366 C C . GLU A 1 305 ? -18.612 -11.126 21.351 1.00 64.69 305 GLU A C 1
ATOM 2368 O O . GLU A 1 305 ? -18.175 -10.744 20.268 1.00 64.69 305 GLU A O 1
ATOM 2373 N N . LYS A 1 306 ? -18.432 -12.371 21.813 1.00 56.50 306 LYS A N 1
ATOM 2374 C CA . LYS A 1 306 ? -17.803 -13.473 21.078 1.00 56.50 306 LYS A CA 1
ATOM 2375 C C . LYS A 1 306 ? -18.820 -14.326 20.337 1.00 56.50 306 LYS A C 1
ATOM 2377 O O . LYS A 1 306 ? -19.915 -14.541 20.905 1.00 56.50 306 LYS A O 1
#

Nearest PDB structures (foldseek):
  6h20-assembly1_A  TM=8.528E-01  e=4.207E-21  Mycobacterium tuberculosis H37Rv
  5lom-assembly1_A  TM=8.940E-01  e=4.281E-18  Agrobacterium fabrum str. C58
  1xt8-assembly1_A  TM=8.836E-01  e=2.934E-18  Campylobacter jejuni
  2yjp-assembly3_C  TM=8.444E-01  e=9.112E-18  Neisseria gonorrhoeae FA 1090
  3del-assembly4_F  TM=4.771E-01  e=6.070E-12  Chlamydia trachomatis

pLDDT: mean 93.55, std 7.15, range [56.5, 98.88]

Sequence (306 aa):
MRVLRLGAIVAAVVLVVVVGVTLLIQTGPPSKDDLMRQAGLVGKSQLLVGVLDDEPGISYRDPQTGQYSGFDIDMTYLVASDLGFDRASVRFLPIQSKDRARMQAQDGDQFLTVDLVVASYSITSQRAAQPGVNFSASYLNTAQSVLTRRGHAPVQAWSDLTGERVCTITTSTSLLSQQNNIVKVERNKISECVTDLLAGKIDAVTTDAVILAGFVHQHPGQLMLNALGIDFDEQWGMNVGDNLALRTLVNLSLYHSRYDATDRRWEDAFERDLRPEQHDSLPQEVANDRQPPVAKVRVREWPWEK

Organism: NCBI:txid556532

Radius of gyration: 23.78 Å; Cα contacts (8 Å, |Δi|>4): 602; chains: 1; bounding box: 65×39×85 Å

InterPro domains:
  IPR001638 Solute-binding protein family 3/N-terminal domain of MltF [PF00497] (47-153)
  IPR001638 Solute-binding protein family 3/N-terminal domain of MltF [SM00062] (46-273)
  IPR051455 Bacterial solute-binding protein 3 [PTHR30085] (25-275)